Protein AF-A0A5R8QH14-F1 (afdb_monomer)

Solvent-accessible surface area (backbone atoms only — not comparable to full-atom values): 15726 Å² total; per-residue (Å²): 135,56,72,66,58,45,40,68,73,58,43,68,68,42,46,56,47,77,50,75,62,86,84,31,40,38,36,42,34,29,30,84,97,58,66,66,65,18,39,34,40,40,24,47,60,33,30,40,39,38,38,46,75,71,42,42,36,3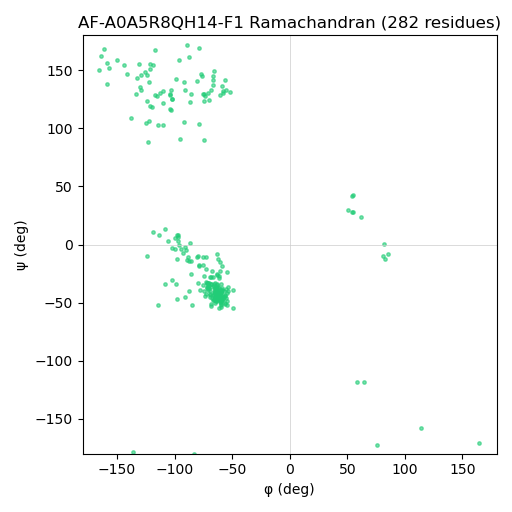6,31,52,54,97,54,63,55,39,56,78,57,54,57,67,57,53,68,70,62,54,59,72,24,58,76,50,43,77,77,52,67,55,41,54,38,54,69,54,20,58,45,50,52,51,53,54,53,48,51,34,62,74,69,55,53,73,70,91,52,70,36,60,62,51,33,52,52,46,50,68,70,69,44,79,84,48,76,46,56,69,57,47,34,50,49,51,55,52,32,34,63,76,46,58,29,74,86,75,47,56,72,64,59,52,50,54,61,48,48,47,20,60,40,75,23,66,55,61,53,46,52,52,53,49,47,41,51,29,24,50,51,47,54,34,51,53,30,63,67,46,44,63,60,46,50,54,49,44,26,61,74,64,73,46,85,74,56,81,86,36,35,54,55,42,35,46,45,43,31,70,71,65,56,50,86,56,100,61,50,86,52,95,74,46,82,69,44,72,68,56,42,60,74,40,52,89,76,46,78,57,36,57,50,50,53,49,49,51,52,34,52,50,51,46,53,53,51,56,55,52,60,58,57,73,75,107

Mean predicted aligned error: 6.89 Å

pLDDT: mean 91.39, std 10.59, range [29.11, 98.5]

Sequence (284 aa):
MNNEALINNWFENHTATMEYQGNIQVIEWREPGTRMYSVKYVLDGSNVFVTGDLGTATFRLTESATIHNLARYAKDYFIGKLVCAQHGTFSFDIETARKHLREWKQEIDEEELYYGSESIPAFYDYLMTHSKDITHEFDWKRLVELAADAVNVWYTLDSEDLSCICEYGQELDINLIAYYVGLQRACSELIVQEALDKIPELEASIFSRAGTEFNIQSDKQVGVVLFEKLKLVSDQESSTEYSITNDLLKKLQGQHPIVEELLQYRTYLIRIGNHKQFDERAVV

Secondary structure (DSSP, 8-state):
--HHHHHHHHSTT-EEEEEEETTEEEEEEE-TT--TT-EEEEEETTEEEEEETT--EEEE-SS---HHHHTT--HHHHHTTEEEETT-SEEE-HHHHHHHHHHHHHHHHHTTTTTT-SHHHHHHHHHHHH-TT--SHHHHHHHHHHHHHHHTGGGTS-HHHHHHHHHTTEEE-HHHHHHHHHHHHHHHHHHHHHHHHHHHHHHHHHHHHHTS---TT-HHHHHIIIIIIS---STTTT-SS----HHHHHHTTTT-THHHHHHHHHHHHHHHHHHHHHHHHTT-

Structure (mmCIF, N/CA/C/O backbone):
data_AF-A0A5R8QH14-F1
#
_entry.id   AF-A0A5R8QH14-F1
#
loop_
_atom_site.group_PDB
_atom_site.id
_atom_site.type_symbol
_atom_site.label_atom_id
_atom_site.label_alt_id
_atom_site.label_comp_id
_atom_site.label_asym_id
_atom_site.label_entity_id
_atom_site.label_seq_id
_atom_site.pdbx_PDB_ins_code
_atom_site.Cartn_x
_atom_site.Cartn_y
_atom_site.Cartn_z
_atom_site.occupancy
_atom_site.B_iso_or_equiv
_atom_site.auth_seq_id
_atom_site.auth_comp_id
_atom_site.auth_asym_id
_atom_site.auth_atom_id
_atom_site.pdbx_PDB_model_num
ATOM 1 N N . MET A 1 1 ? 7.923 10.673 -10.759 1.00 61.94 1 MET A N 1
ATOM 2 C CA . MET A 1 1 ? 7.128 11.527 -9.832 1.00 61.94 1 MET A CA 1
ATOM 3 C C . MET A 1 1 ? 7.031 10.823 -8.478 1.00 61.94 1 MET A C 1
ATOM 5 O O . MET A 1 1 ? 6.836 9.616 -8.477 1.00 61.94 1 MET A O 1
ATOM 9 N N . ASN A 1 2 ? 7.240 11.519 -7.350 1.00 75.62 2 ASN A N 1
ATOM 10 C CA . ASN A 1 2 ? 7.262 10.903 -6.010 1.00 75.62 2 ASN A CA 1
ATOM 11 C C . ASN A 1 2 ? 5.858 10.857 -5.355 1.00 75.62 2 ASN A C 1
ATOM 13 O O . ASN A 1 2 ? 4.900 11.426 -5.880 1.00 75.62 2 ASN A O 1
ATOM 17 N N . ASN A 1 3 ? 5.732 10.167 -4.213 1.00 80.56 3 ASN A N 1
ATOM 18 C CA . ASN A 1 3 ? 4.449 9.990 -3.515 1.00 80.56 3 ASN A CA 1
ATOM 19 C C . ASN A 1 3 ? 3.807 11.325 -3.095 1.00 80.56 3 ASN A C 1
ATOM 21 O O . ASN A 1 3 ? 2.597 11.479 -3.225 1.00 80.56 3 ASN A O 1
ATOM 25 N N . GLU A 1 4 ? 4.599 12.281 -2.608 1.00 78.44 4 GLU A N 1
ATOM 26 C CA . GLU A 1 4 ? 4.118 13.609 -2.198 1.00 78.44 4 GLU A CA 1
ATOM 27 C C . GLU A 1 4 ? 3.533 14.383 -3.377 1.00 78.44 4 GLU A C 1
ATOM 29 O O . GLU A 1 4 ? 2.444 14.937 -3.273 1.00 78.44 4 GLU A O 1
ATOM 34 N N . ALA A 1 5 ? 4.196 14.353 -4.533 1.00 83.75 5 ALA A N 1
ATOM 35 C CA . ALA A 1 5 ? 3.680 14.984 -5.737 1.00 83.75 5 ALA A CA 1
ATOM 36 C C . ALA A 1 5 ? 2.372 14.334 -6.216 1.00 83.75 5 ALA A C 1
ATOM 38 O O . ALA A 1 5 ? 1.490 15.048 -6.681 1.00 83.75 5 ALA A O 1
ATOM 39 N N . LEU A 1 6 ? 2.208 13.011 -6.088 1.00 86.75 6 LEU A N 1
ATOM 40 C CA . LEU A 1 6 ? 0.924 12.356 -6.372 1.00 86.75 6 LEU A CA 1
ATOM 41 C C . LEU A 1 6 ? -0.173 12.838 -5.422 1.00 86.75 6 LEU A C 1
ATOM 43 O O . LEU A 1 6 ? -1.262 13.186 -5.863 1.00 86.75 6 LEU A O 1
ATOM 47 N N . ILE A 1 7 ? 0.119 12.885 -4.124 1.00 86.25 7 ILE A N 1
ATOM 48 C CA . ILE A 1 7 ? -0.837 13.341 -3.112 1.00 86.25 7 ILE A CA 1
ATOM 49 C C . ILE A 1 7 ? -1.262 14.780 -3.410 1.00 86.25 7 ILE A C 1
ATOM 51 O O . ILE A 1 7 ? -2.449 15.037 -3.566 1.00 86.25 7 ILE A O 1
ATOM 55 N N . ASN A 1 8 ? -0.298 15.684 -3.559 1.00 86.94 8 ASN A N 1
ATOM 56 C CA . ASN A 1 8 ? -0.564 17.115 -3.656 1.00 86.94 8 ASN A CA 1
ATOM 57 C C . ASN A 1 8 ? -1.154 17.524 -5.010 1.00 86.94 8 ASN A C 1
ATOM 59 O O . ASN A 1 8 ? -1.869 18.512 -5.077 1.00 86.94 8 ASN A O 1
ATOM 63 N N . ASN A 1 9 ? -0.872 16.789 -6.091 1.00 89.56 9 ASN A N 1
ATOM 64 C CA . ASN A 1 9 ? -1.361 17.163 -7.422 1.00 89.56 9 ASN A CA 1
ATOM 65 C C . ASN A 1 9 ? -2.561 16.337 -7.894 1.00 89.56 9 ASN A C 1
ATOM 67 O O . ASN A 1 9 ? -3.335 16.825 -8.715 1.00 89.56 9 ASN A O 1
ATOM 71 N N . TRP A 1 10 ? -2.679 15.069 -7.483 1.00 93.50 10 TRP A N 1
ATOM 72 C CA . TRP A 1 10 ? -3.725 14.171 -7.990 1.00 93.50 10 TRP A CA 1
ATOM 73 C C . TRP A 1 10 ? -4.805 13.878 -6.960 1.00 93.50 10 TRP A C 1
ATOM 75 O O . TRP A 1 10 ? -5.953 13.711 -7.354 1.00 93.50 10 TRP A O 1
ATOM 85 N N . PHE A 1 11 ? -4.456 13.796 -5.673 1.00 94.56 11 PHE A N 1
ATOM 86 C CA . PHE A 1 11 ? -5.351 13.285 -4.631 1.00 94.56 11 PHE A CA 1
ATOM 87 C C . PHE A 1 11 ? -5.683 14.292 -3.523 1.00 94.56 11 PHE A C 1
ATOM 89 O O . PHE A 1 11 ? -6.266 13.895 -2.518 1.00 94.56 11 PHE A O 1
ATOM 96 N N . GLU A 1 12 ? -5.332 15.569 -3.687 1.00 90.62 12 GLU A N 1
ATOM 97 C CA . GLU A 1 12 ? -5.459 16.604 -2.648 1.00 90.62 12 GLU A CA 1
ATOM 98 C C . GLU A 1 12 ? -6.883 16.700 -2.079 1.00 90.62 12 GLU A C 1
ATOM 100 O O . GLU A 1 12 ? -7.064 16.786 -0.868 1.00 90.62 12 GLU A O 1
ATOM 105 N N . ASN A 1 13 ? -7.891 16.622 -2.953 1.00 93.19 13 ASN A N 1
ATOM 106 C CA . ASN A 1 13 ? -9.307 16.753 -2.596 1.00 93.19 13 ASN A CA 1
ATOM 107 C C . ASN A 1 13 ? -10.069 15.422 -2.667 1.00 93.19 13 ASN A C 1
ATOM 109 O O . ASN A 1 13 ? -11.305 15.405 -2.683 1.00 93.19 13 ASN A O 1
ATOM 113 N N . HIS A 1 14 ? -9.354 14.300 -2.767 1.00 96.06 14 HIS A N 1
ATOM 114 C CA . HIS A 1 14 ? -9.987 12.990 -2.826 1.00 96.06 14 HIS A CA 1
ATOM 115 C C . HIS A 1 14 ? -10.475 12.569 -1.447 1.00 96.06 14 HIS A C 1
ATOM 117 O O . HIS A 1 14 ? -9.853 12.854 -0.430 1.00 96.06 14 HIS A O 1
ATOM 123 N N . THR A 1 15 ? -11.607 11.875 -1.441 1.00 95.81 15 THR A N 1
ATOM 124 C CA . THR A 1 15 ? -12.224 11.309 -0.238 1.00 95.81 15 THR A CA 1
ATOM 125 C C . THR A 1 15 ? -12.568 9.852 -0.489 1.00 95.81 15 THR A C 1
ATOM 127 O O . THR A 1 15 ? -12.740 9.434 -1.645 1.00 95.81 15 THR A O 1
ATOM 130 N N . ALA A 1 16 ? -12.652 9.080 0.589 1.00 97.44 16 ALA A N 1
ATOM 131 C CA . ALA A 1 16 ? -12.917 7.655 0.532 1.00 97.44 16 ALA A CA 1
ATOM 132 C C . ALA A 1 16 ? -14.362 7.342 0.917 1.00 97.44 16 ALA A C 1
ATOM 134 O O . ALA A 1 16 ? -14.843 7.721 1.982 1.00 97.44 16 ALA A O 1
ATOM 135 N N . THR A 1 17 ? -15.045 6.559 0.088 1.00 96.88 17 THR A N 1
ATOM 136 C CA . THR A 1 17 ? -16.317 5.928 0.459 1.00 96.88 17 THR A CA 1
ATOM 137 C C . THR A 1 17 ? -16.204 4.41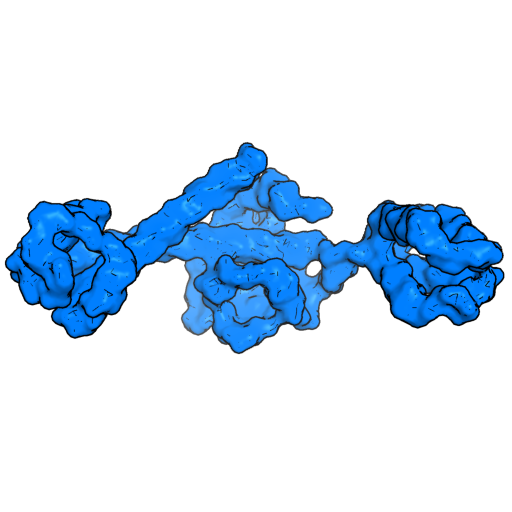9 0.331 1.00 96.88 17 THR A C 1
ATOM 139 O O . THR A 1 17 ? -15.417 3.911 -0.469 1.00 96.88 17 THR A O 1
ATOM 142 N N . MET A 1 18 ? -16.973 3.688 1.141 1.00 96.44 18 MET A N 1
ATOM 143 C CA . MET A 1 18 ? -16.997 2.229 1.104 1.00 96.44 18 MET A CA 1
ATOM 144 C C . MET A 1 18 ? -18.426 1.699 1.127 1.00 96.44 18 MET A C 1
ATOM 146 O O . MET A 1 18 ? -19.221 2.047 1.999 1.00 96.44 18 MET A O 1
ATOM 150 N N . GLU A 1 19 ? -18.723 0.814 0.182 1.00 96.12 19 GLU A N 1
ATOM 151 C CA . GLU A 1 19 ? -19.997 0.113 0.062 1.00 96.12 19 GLU A CA 1
ATOM 152 C C . GLU A 1 19 ? -19.797 -1.403 0.129 1.00 96.12 19 GLU A C 1
ATOM 154 O O . GLU A 1 19 ? -18.734 -1.931 -0.209 1.00 96.12 19 GLU A O 1
ATOM 159 N N . TYR A 1 20 ? -20.851 -2.113 0.530 1.00 94.31 20 TYR A N 1
ATOM 160 C CA . TYR A 1 20 ? -20.863 -3.570 0.626 1.00 94.31 20 TYR A CA 1
ATOM 161 C C . TYR A 1 20 ? -21.890 -4.159 -0.338 1.00 94.31 20 TYR A C 1
ATOM 163 O O . TYR A 1 20 ? -23.064 -3.786 -0.322 1.00 94.31 20 TYR A O 1
ATOM 171 N N . GLN A 1 21 ? -21.461 -5.126 -1.144 1.00 92.25 21 GLN A N 1
ATOM 172 C CA . GLN A 1 21 ? -22.324 -5.906 -2.030 1.00 92.25 21 GLN A CA 1
ATOM 173 C C . GLN A 1 21 ? -22.158 -7.392 -1.705 1.00 92.25 21 GLN A C 1
ATOM 175 O O . GLN A 1 21 ? -21.305 -8.092 -2.251 1.00 92.25 21 GLN A O 1
ATOM 180 N N . GLY A 1 22 ? -22.956 -7.876 -0.750 1.00 91.94 22 GLY A N 1
ATOM 181 C CA . GLY A 1 22 ? -22.752 -9.201 -0.165 1.00 91.94 22 GLY A CA 1
ATOM 182 C C . GLY A 1 22 ? -21.416 -9.258 0.579 1.00 91.94 22 GLY A C 1
ATOM 183 O O . GLY A 1 22 ? -21.211 -8.504 1.525 1.00 91.94 22 GLY A O 1
ATOM 184 N N . ASN A 1 23 ? -20.510 -10.131 0.135 1.00 90.19 23 ASN A N 1
ATOM 185 C CA . ASN A 1 23 ? -19.166 -10.266 0.714 1.00 90.19 23 ASN A CA 1
ATOM 186 C C . ASN A 1 23 ? -18.115 -9.367 0.038 1.00 90.19 23 ASN A C 1
ATOM 188 O O . ASN A 1 23 ? -16.956 -9.384 0.446 1.00 90.19 23 ASN A O 1
ATOM 192 N N . ILE A 1 24 ? -18.504 -8.614 -0.995 1.00 95.62 24 ILE A N 1
ATOM 193 C CA . ILE A 1 24 ? -17.605 -7.747 -1.757 1.00 95.62 24 ILE A CA 1
ATOM 194 C C . ILE A 1 24 ? -17.605 -6.356 -1.128 1.00 95.62 24 ILE A C 1
ATOM 196 O O . ILE A 1 24 ? -18.673 -5.797 -0.865 1.00 95.62 24 ILE A O 1
ATOM 200 N N . GLN A 1 25 ? -16.415 -5.793 -0.927 1.00 96.88 25 GLN A N 1
ATOM 201 C CA . GLN A 1 25 ? -16.239 -4.406 -0.493 1.00 96.88 25 GLN A CA 1
ATOM 202 C C . GLN A 1 25 ? -15.824 -3.568 -1.697 1.00 96.88 25 GLN A C 1
ATOM 204 O O . GLN A 1 25 ? -14.940 -3.964 -2.457 1.00 96.88 25 GLN A O 1
ATOM 209 N N . VAL A 1 26 ? -16.453 -2.415 -1.884 1.00 98.00 26 VAL A N 1
ATOM 210 C CA . VAL A 1 26 ? -16.114 -1.481 -2.959 1.00 98.00 26 VAL A CA 1
ATOM 211 C C . VAL A 1 26 ? -15.700 -0.167 -2.330 1.00 98.00 26 VAL A C 1
ATOM 213 O O . VAL A 1 26 ? -16.502 0.459 -1.647 1.00 98.00 26 VAL A O 1
ATOM 216 N N . ILE A 1 27 ? -14.456 0.237 -2.565 1.00 98.31 27 ILE A N 1
ATOM 217 C CA . ILE A 1 27 ? -13.911 1.520 -2.131 1.00 98.31 27 ILE A CA 1
ATOM 218 C C . ILE A 1 27 ? -13.880 2.453 -3.336 1.00 98.31 27 ILE A C 1
ATOM 220 O O . ILE A 1 27 ? -13.270 2.112 -4.352 1.00 98.31 27 ILE A O 1
ATOM 224 N N . GLU A 1 28 ? -14.490 3.629 -3.228 1.00 97.62 28 GLU A N 1
ATOM 225 C CA . GLU A 1 28 ? -14.270 4.720 -4.178 1.00 97.62 28 GLU A CA 1
ATOM 226 C C . GLU A 1 28 ? -13.333 5.756 -3.559 1.00 97.62 28 GLU A C 1
ATOM 228 O O . GLU A 1 28 ? -13.588 6.270 -2.476 1.00 97.62 28 GLU A O 1
ATOM 233 N N . TRP A 1 29 ? -12.246 6.056 -4.265 1.00 97.81 29 TRP A N 1
ATOM 234 C CA . TRP A 1 29 ? -11.278 7.098 -3.947 1.00 97.81 29 TRP A CA 1
ATOM 235 C C . TRP A 1 29 ? -11.335 8.163 -5.036 1.00 97.81 29 TRP A C 1
ATOM 237 O O . TRP A 1 29 ? -10.867 7.945 -6.157 1.00 97.81 29 TRP A O 1
ATOM 247 N N . ARG A 1 30 ? -11.980 9.293 -4.748 1.00 96.94 30 ARG A N 1
ATOM 248 C CA . ARG A 1 30 ? -12.226 10.339 -5.749 1.00 96.94 30 ARG A CA 1
ATOM 249 C C . ARG A 1 30 ? -12.491 11.693 -5.118 1.00 96.94 30 ARG A C 1
ATOM 251 O O . ARG A 1 30 ? -13.019 11.784 -4.012 1.00 96.94 30 ARG A O 1
ATOM 258 N N . GLU A 1 31 ? -12.231 12.739 -5.884 1.00 95.75 31 GLU A N 1
ATOM 259 C CA . GLU A 1 31 ? -12.750 14.068 -5.596 1.00 95.75 31 GLU A CA 1
ATOM 260 C C . GLU A 1 31 ? -14.275 14.113 -5.864 1.00 95.75 31 GLU A C 1
ATOM 262 O O . GLU A 1 31 ? -14.764 13.676 -6.926 1.00 95.75 31 GLU A O 1
ATOM 267 N N . PRO A 1 32 ? -15.081 14.614 -4.912 1.00 94.12 32 PRO A N 1
ATOM 268 C CA . PRO A 1 32 ? -16.508 14.807 -5.121 1.00 94.12 32 PRO A CA 1
ATOM 269 C C . PRO A 1 32 ? -16.790 15.737 -6.309 1.00 94.12 32 PRO A C 1
ATOM 271 O O . PRO A 1 32 ? -16.219 16.811 -6.445 1.00 94.12 32 PRO A O 1
ATOM 274 N N . GLY A 1 33 ? -17.705 15.333 -7.191 1.00 92.19 33 GLY A N 1
ATOM 275 C CA . GLY A 1 33 ? -18.092 16.141 -8.355 1.00 92.19 33 GLY A CA 1
ATOM 276 C C . GLY A 1 33 ? -17.171 16.030 -9.577 1.00 92.19 33 GLY A C 1
ATOM 277 O O . GLY A 1 33 ? -17.602 16.403 -10.667 1.00 92.19 33 GLY A O 1
ATOM 278 N N . THR A 1 34 ? -15.980 15.434 -9.458 1.00 92.56 34 THR A N 1
ATOM 279 C CA . THR A 1 34 ? -15.079 15.190 -10.601 1.00 92.56 34 THR A CA 1
ATOM 280 C C . THR A 1 34 ? -14.845 13.692 -10.824 1.00 92.56 34 THR A C 1
ATOM 282 O O . THR A 1 34 ? -15.260 12.849 -10.026 1.00 92.56 34 THR A O 1
ATOM 285 N N . ARG A 1 35 ? -14.262 13.339 -11.974 1.00 89.12 35 ARG A N 1
ATOM 286 C CA . ARG A 1 35 ? -13.759 11.984 -12.262 1.00 89.12 35 ARG A CA 1
ATOM 287 C C . ARG A 1 35 ? -12.240 11.966 -12.403 1.00 89.12 35 ARG A C 1
ATOM 289 O O . ARG A 1 35 ? -11.720 10.965 -12.861 1.00 89.12 35 ARG A O 1
ATOM 296 N N . MET A 1 36 ? -11.558 13.069 -12.097 1.00 93.31 36 MET A N 1
ATOM 297 C CA . MET A 1 36 ? -10.117 13.161 -12.311 1.00 93.31 36 MET A CA 1
ATOM 298 C C . MET A 1 36 ? -9.392 12.335 -11.257 1.00 93.31 36 MET A C 1
ATOM 300 O O . MET A 1 36 ? -9.651 12.479 -10.062 1.00 93.31 36 MET A O 1
ATOM 304 N N . TYR A 1 37 ? -8.510 11.456 -11.718 1.00 95.00 37 TYR A N 1
ATOM 305 C CA . TYR A 1 37 ? -7.707 10.558 -10.897 1.00 95.00 37 TYR A CA 1
ATOM 306 C C . TYR A 1 37 ? -8.549 9.704 -9.940 1.00 95.00 37 TYR A C 1
ATOM 308 O O . TYR A 1 37 ? -8.118 9.345 -8.847 1.00 95.00 37 TYR A O 1
ATOM 316 N N . SER A 1 38 ? -9.790 9.421 -10.319 1.00 96.62 38 SER A N 1
ATOM 317 C CA . SER A 1 38 ? -10.687 8.548 -9.586 1.00 96.62 38 SER A CA 1
ATOM 318 C C . SER A 1 38 ? -10.195 7.106 -9.649 1.00 96.62 38 SER A C 1
ATOM 320 O O . SER A 1 38 ? -9.878 6.568 -10.712 1.00 96.62 38 SER A O 1
ATOM 322 N N . VAL A 1 39 ? -10.167 6.452 -8.494 1.00 97.81 39 VAL A N 1
ATOM 323 C CA . VAL A 1 39 ? -9.806 5.043 -8.389 1.00 97.81 39 VAL A CA 1
ATOM 324 C C . VAL A 1 39 ? -10.871 4.314 -7.596 1.00 97.81 39 VAL A C 1
ATOM 326 O O . VAL A 1 39 ? -11.304 4.749 -6.536 1.00 97.81 39 VAL A O 1
ATOM 329 N N . LYS A 1 40 ? -11.300 3.177 -8.120 1.00 98.12 40 LYS A N 1
ATOM 330 C CA . LYS A 1 40 ? -12.224 2.258 -7.481 1.00 98.12 40 LYS A CA 1
ATOM 331 C C . LYS A 1 40 ? -11.505 0.950 -7.215 1.00 98.12 40 LYS A C 1
ATOM 333 O O . LYS A 1 40 ? -10.946 0.354 -8.136 1.00 98.12 40 LYS A O 1
ATOM 338 N N . TYR A 1 41 ? -11.574 0.501 -5.970 1.00 98.50 41 TYR A N 1
ATOM 339 C CA . TYR A 1 41 ? -11.030 -0.772 -5.523 1.00 98.50 41 TYR A CA 1
ATOM 340 C C . TYR A 1 41 ? -12.183 -1.711 -5.193 1.00 98.50 41 TYR A C 1
ATOM 342 O O . TYR A 1 41 ? -13.012 -1.407 -4.341 1.00 98.50 41 TYR A O 1
ATOM 350 N N . VAL A 1 42 ? -12.238 -2.856 -5.860 1.00 98.38 42 VAL A N 1
ATOM 351 C CA . VAL A 1 42 ? -13.177 -3.935 -5.546 1.00 98.38 42 VAL A CA 1
ATOM 352 C C . VAL A 1 42 ? -12.398 -5.027 -4.830 1.00 98.38 42 VAL A C 1
ATOM 354 O O . VAL A 1 42 ? -11.468 -5.604 -5.396 1.00 98.38 42 VAL A O 1
ATOM 357 N N . LEU A 1 43 ? -12.757 -5.278 -3.576 1.00 98.12 43 LEU A N 1
ATOM 358 C CA . LEU A 1 43 ? -12.117 -6.24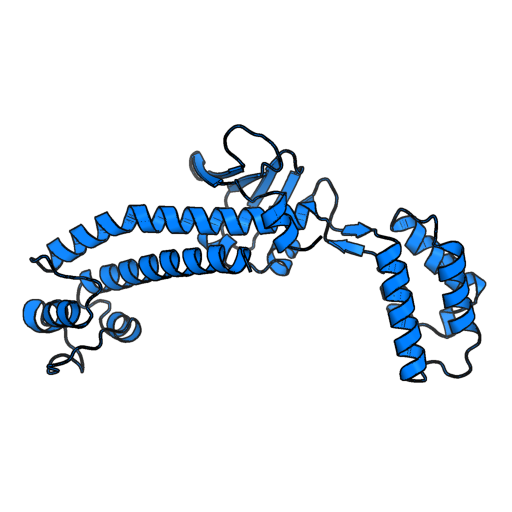9 -2.700 1.00 98.12 43 LEU A CA 1
ATOM 359 C C . LEU A 1 43 ? -13.006 -7.493 -2.611 1.00 98.12 43 LEU A C 1
ATOM 361 O O . LEU A 1 43 ? -14.132 -7.422 -2.113 1.00 98.12 43 LEU A O 1
ATOM 365 N N . ASP A 1 44 ? -12.497 -8.625 -3.096 1.00 97.38 44 ASP A N 1
ATOM 366 C CA . ASP A 1 44 ? -13.208 -9.907 -3.092 1.00 97.38 44 ASP A CA 1
ATOM 367 C C . ASP A 1 44 ? -12.272 -11.052 -2.689 1.00 97.38 44 ASP A C 1
ATOM 369 O O . ASP A 1 44 ? -11.363 -11.448 -3.431 1.00 97.38 44 ASP A O 1
ATOM 373 N N . GLY A 1 45 ? -12.480 -11.584 -1.483 1.00 96.31 45 GLY A N 1
ATOM 374 C CA . GLY A 1 45 ? -11.599 -12.591 -0.900 1.00 96.31 45 GLY A CA 1
ATOM 375 C C . GLY A 1 45 ? -10.172 -12.057 -0.804 1.00 96.31 45 GLY A C 1
ATOM 376 O O . GLY A 1 45 ? -9.933 -11.075 -0.112 1.00 96.31 45 GLY A O 1
ATOM 377 N N . SER A 1 46 ? -9.220 -12.687 -1.493 1.00 97.38 46 SER A N 1
ATOM 378 C CA . SER A 1 46 ? -7.826 -12.225 -1.583 1.00 97.38 46 SER A CA 1
ATOM 379 C C . SER A 1 46 ? -7.517 -11.408 -2.841 1.00 97.38 46 SER A C 1
ATOM 381 O O . SER A 1 46 ? -6.356 -11.085 -3.089 1.00 97.38 46 SER A O 1
ATOM 383 N N . ASN A 1 47 ? -8.516 -11.082 -3.661 1.00 98.19 47 ASN A N 1
ATOM 384 C CA . ASN A 1 47 ? -8.317 -10.325 -4.892 1.00 98.19 47 ASN A CA 1
ATOM 385 C C . ASN A 1 47 ? -8.648 -8.846 -4.682 1.00 98.19 47 ASN A C 1
ATOM 387 O O . ASN A 1 47 ? -9.612 -8.498 -3.997 1.00 98.19 47 ASN A O 1
ATOM 391 N N . VAL A 1 48 ? -7.854 -7.987 -5.318 1.00 98.50 48 VAL A N 1
ATOM 392 C CA . VAL A 1 48 ? -8.113 -6.549 -5.429 1.00 98.50 48 VAL A CA 1
ATOM 393 C C . VAL A 1 48 ? -8.190 -6.210 -6.905 1.00 98.50 48 VAL A C 1
ATOM 395 O O . VAL A 1 48 ? -7.213 -6.390 -7.635 1.00 98.50 48 VAL A O 1
ATOM 398 N N . PHE A 1 49 ? -9.336 -5.706 -7.342 1.00 98.50 49 PHE A N 1
ATOM 399 C CA . PHE A 1 49 ? -9.512 -5.181 -8.690 1.00 98.50 49 PHE A CA 1
ATOM 400 C C . PHE A 1 49 ? -9.519 -3.665 -8.629 1.00 98.50 49 PHE A C 1
ATOM 402 O O . PHE A 1 49 ? -10.263 -3.071 -7.852 1.00 98.50 49 PHE A O 1
ATOM 409 N N . VAL A 1 50 ? -8.690 -3.048 -9.455 1.00 98.44 50 VAL A N 1
ATOM 410 C CA . VAL A 1 50 ? -8.562 -1.602 -9.564 1.00 98.44 50 VAL A CA 1
ATOM 411 C C . VAL A 1 50 ? -9.136 -1.167 -10.899 1.00 98.44 50 VAL A C 1
ATOM 413 O O . VAL A 1 50 ? -8.814 -1.751 -11.934 1.00 98.44 50 VAL A O 1
ATOM 416 N N . THR A 1 51 ? -9.984 -0.147 -10.875 1.00 97.19 51 THR A N 1
ATOM 417 C CA . THR A 1 51 ? -10.536 0.495 -12.069 1.00 97.19 51 THR A CA 1
ATOM 418 C C . THR A 1 51 ? -10.679 1.991 -11.840 1.00 97.19 51 THR A C 1
ATOM 420 O O . THR A 1 51 ? -10.856 2.434 -10.712 1.00 97.19 51 THR A O 1
ATOM 423 N N . GLY A 1 52 ? -10.662 2.780 -12.904 1.00 95.31 52 GLY A N 1
ATOM 424 C CA . GLY A 1 52 ? -10.788 4.229 -12.817 1.00 95.31 52 GLY A CA 1
ATOM 425 C C . GLY A 1 52 ? -10.360 4.887 -14.117 1.00 95.31 52 GLY A C 1
ATOM 426 O O . GLY A 1 52 ? -10.113 4.204 -15.110 1.00 95.31 52 GLY A O 1
ATOM 427 N N . ASP A 1 53 ? -10.244 6.207 -14.114 1.00 95.25 53 ASP A N 1
ATOM 428 C CA . ASP A 1 53 ? -9.666 6.954 -15.235 1.00 95.25 53 ASP A CA 1
ATOM 429 C C . ASP A 1 53 ? -8.133 6.832 -15.299 1.00 95.25 53 ASP A C 1
ATOM 431 O O . ASP A 1 53 ? -7.562 7.010 -16.370 1.00 95.25 53 ASP A O 1
ATOM 435 N N . LEU A 1 54 ? -7.481 6.418 -14.204 1.00 93.38 54 LEU A N 1
ATOM 436 C CA . LEU A 1 54 ? -6.060 6.032 -14.184 1.00 93.38 54 LEU A CA 1
ATOM 437 C C . LEU A 1 54 ? -5.772 4.671 -14.854 1.00 93.38 54 LEU A C 1
ATOM 439 O O . LEU A 1 54 ? -4.616 4.329 -15.107 1.00 93.38 54 LEU A O 1
ATOM 443 N N . GLY A 1 55 ? -6.818 3.901 -15.171 1.00 95.38 55 GLY A N 1
ATOM 444 C CA . GLY A 1 55 ? -6.731 2.595 -15.823 1.00 95.38 55 GLY A CA 1
ATOM 445 C C . GLY A 1 55 ? -7.198 1.447 -14.931 1.00 95.38 55 GLY A C 1
ATOM 446 O O . GLY A 1 55 ? -7.980 1.628 -13.994 1.00 95.38 55 GLY A O 1
ATOM 447 N N . THR A 1 56 ? -6.738 0.237 -15.260 1.00 97.81 56 THR A N 1
ATOM 448 C CA . THR A 1 56 ? -7.123 -0.989 -14.550 1.00 97.81 56 THR A CA 1
ATOM 449 C C . THR A 1 56 ? -5.929 -1.831 -14.123 1.00 97.81 56 THR A C 1
ATOM 451 O O . THR A 1 56 ? -4.946 -1.938 -14.863 1.00 97.81 56 THR A O 1
ATOM 454 N N . ALA A 1 57 ? -6.050 -2.500 -12.978 1.00 98.31 57 ALA A N 1
ATOM 455 C CA . ALA A 1 57 ? -5.095 -3.500 -12.508 1.00 98.31 57 ALA A CA 1
ATOM 456 C C . ALA A 1 57 ? -5.779 -4.571 -11.650 1.00 98.31 57 ALA A C 1
ATOM 458 O O . ALA A 1 57 ? -6.856 -4.353 -11.102 1.00 98.31 57 ALA A O 1
ATOM 459 N N . THR A 1 58 ? -5.158 -5.741 -11.529 1.00 98.50 58 THR A N 1
ATOM 460 C CA . THR A 1 58 ? -5.614 -6.822 -10.645 1.00 98.50 58 THR A CA 1
ATOM 461 C C . THR A 1 58 ? -4.462 -7.313 -9.783 1.00 98.50 58 THR A C 1
ATOM 463 O O . THR A 1 58 ? -3.370 -7.566 -10.292 1.00 98.50 58 THR A O 1
ATOM 466 N N . PHE A 1 59 ? -4.726 -7.505 -8.493 1.00 98.50 59 PHE A N 1
ATOM 467 C CA . PHE A 1 59 ? -3.773 -8.024 -7.517 1.00 98.50 59 PHE A CA 1
ATOM 468 C C . PHE A 1 59 ? -4.337 -9.266 -6.827 1.00 98.50 59 PHE A C 1
ATOM 470 O O . PHE A 1 59 ? -5.541 -9.346 -6.569 1.00 98.50 59 PHE A O 1
ATOM 477 N N . ARG A 1 60 ? -3.461 -10.217 -6.485 1.00 98.50 60 ARG A N 1
ATOM 478 C CA . ARG A 1 60 ? -3.806 -11.409 -5.698 1.00 98.50 60 ARG A CA 1
ATOM 479 C C . ARG A 1 60 ? -2.953 -11.488 -4.438 1.00 98.50 60 ARG A C 1
ATOM 481 O O . ARG A 1 60 ? -1.769 -11.818 -4.480 1.00 98.50 60 ARG A O 1
ATOM 488 N N . LEU A 1 61 ? -3.581 -11.204 -3.309 1.00 97.50 61 LEU A N 1
ATOM 489 C CA . LEU A 1 61 ? -2.965 -11.188 -1.991 1.00 97.50 61 LEU A CA 1
ATOM 490 C C . LEU A 1 61 ? -2.806 -12.602 -1.418 1.00 97.50 61 LEU A C 1
ATOM 492 O O . LEU A 1 61 ? -3.359 -13.580 -1.923 1.00 97.50 61 LEU A O 1
ATOM 496 N N . THR A 1 62 ? -2.045 -12.697 -0.329 1.00 95.62 62 THR A N 1
ATOM 497 C CA . THR A 1 62 ? -1.854 -13.949 0.428 1.00 95.62 62 THR A CA 1
ATOM 498 C C . THR A 1 62 ? -2.893 -14.148 1.535 1.00 95.62 62 THR A C 1
ATOM 500 O O . THR A 1 62 ? -3.036 -15.249 2.057 1.00 95.62 62 THR A O 1
ATOM 503 N N . GLU A 1 63 ? -3.641 -13.097 1.867 1.00 96.25 63 GLU A N 1
ATOM 504 C CA . GLU A 1 63 ? -4.717 -13.070 2.857 1.00 96.25 63 GLU A CA 1
ATOM 505 C C . GLU A 1 63 ? -5.917 -12.287 2.300 1.00 96.25 63 GLU A C 1
ATOM 507 O O . GLU A 1 63 ? -5.899 -11.837 1.153 1.00 96.25 63 GLU A O 1
ATOM 512 N N . SER A 1 64 ? -6.981 -12.138 3.092 1.00 96.12 64 SER A N 1
ATOM 513 C CA . SER A 1 64 ? -8.174 -11.403 2.655 1.00 96.12 64 SER A CA 1
ATOM 514 C C . SER A 1 64 ? -7.883 -9.910 2.453 1.00 96.12 64 SER A C 1
ATOM 516 O O . SER A 1 64 ? -7.232 -9.278 3.288 1.00 96.12 64 SER A O 1
ATOM 518 N N . ALA A 1 65 ? -8.405 -9.339 1.371 1.00 96.50 65 ALA A N 1
ATOM 519 C CA . ALA A 1 65 ? -8.359 -7.925 1.040 1.00 96.50 65 ALA A CA 1
ATOM 520 C C . ALA A 1 65 ? -9.349 -7.154 1.926 1.00 96.50 65 ALA A C 1
ATOM 522 O O . ALA A 1 65 ? -10.519 -6.999 1.597 1.00 96.50 65 ALA A O 1
ATOM 523 N N . THR A 1 66 ? -8.877 -6.695 3.081 1.00 95.81 66 THR A N 1
ATOM 524 C CA . THR A 1 66 ? -9.631 -5.816 3.987 1.00 95.81 66 THR A CA 1
ATOM 525 C C . THR A 1 66 ? -8.892 -4.495 4.134 1.00 95.81 66 THR A C 1
ATOM 527 O O . THR A 1 66 ? -7.665 -4.473 4.016 1.00 95.81 66 THR A O 1
ATOM 530 N N . ILE A 1 67 ? -9.594 -3.408 4.463 1.00 95.50 67 ILE A N 1
ATOM 531 C CA . ILE A 1 67 ? -8.955 -2.100 4.696 1.00 95.50 67 ILE A CA 1
ATOM 532 C C . ILE A 1 67 ? -7.818 -2.181 5.731 1.00 95.50 67 ILE A C 1
ATOM 534 O O . ILE A 1 67 ? -6.765 -1.578 5.545 1.00 95.50 67 ILE A O 1
ATOM 538 N N . HIS A 1 68 ? -7.956 -3.014 6.770 1.00 93.75 68 HIS A N 1
ATOM 539 C CA . HIS A 1 68 ? -6.922 -3.214 7.794 1.00 93.75 68 HIS A CA 1
ATOM 540 C C . HIS A 1 68 ? -5.698 -4.003 7.309 1.00 93.75 68 HIS A C 1
ATOM 542 O O . HIS A 1 68 ? -4.588 -3.788 7.801 1.00 93.75 68 HIS A O 1
ATOM 548 N N . ASN A 1 69 ? -5.891 -4.954 6.393 1.00 95.25 69 ASN A N 1
ATOM 549 C CA . ASN A 1 69 ? -4.794 -5.715 5.794 1.00 95.25 69 ASN A CA 1
ATOM 550 C C . ASN A 1 69 ? -4.094 -4.911 4.694 1.00 95.25 69 ASN A C 1
ATOM 552 O O . ASN A 1 69 ? -2.888 -5.021 4.522 1.00 95.25 69 ASN A O 1
ATOM 556 N N . LEU A 1 70 ? -4.827 -4.070 3.971 1.00 96.25 70 LEU A N 1
ATOM 557 C CA . LEU A 1 70 ? -4.264 -3.237 2.915 1.00 96.25 70 LEU A CA 1
ATOM 558 C C . LEU A 1 70 ? -3.464 -2.066 3.495 1.00 96.25 70 LEU A C 1
ATOM 560 O O . LEU A 1 70 ? -2.352 -1.817 3.037 1.00 96.25 70 LEU A O 1
ATOM 564 N N . ALA A 1 71 ? -3.948 -1.432 4.568 1.00 93.44 71 ALA A N 1
ATOM 565 C CA . ALA A 1 71 ? -3.275 -0.310 5.236 1.00 93.44 71 ALA A CA 1
ATOM 566 C C . ALA A 1 71 ? -1.897 -0.640 5.852 1.00 93.44 71 ALA A C 1
ATOM 568 O O . ALA A 1 71 ? -1.173 0.260 6.266 1.00 93.44 71 ALA A O 1
ATOM 569 N N . ARG A 1 72 ? -1.530 -1.925 5.974 1.00 92.00 72 ARG A N 1
ATOM 570 C CA . ARG A 1 72 ? -0.226 -2.358 6.521 1.00 92.00 72 ARG A CA 1
ATOM 571 C C . ARG A 1 72 ? 0.807 -2.697 5.450 1.00 92.00 72 ARG A C 1
ATOM 573 O O . ARG A 1 72 ? 1.964 -2.940 5.789 1.00 92.00 72 ARG A O 1
ATOM 580 N N . TYR A 1 73 ? 0.403 -2.830 4.190 1.00 93.75 73 TYR A N 1
ATOM 581 C CA . TYR A 1 73 ? 1.314 -3.310 3.160 1.00 93.75 73 TYR A CA 1
ATOM 582 C C . TYR A 1 73 ? 2.298 -2.232 2.746 1.00 93.75 73 TYR A C 1
ATOM 584 O O . TYR A 1 73 ? 1.911 -1.131 2.379 1.00 93.75 73 TYR A O 1
ATOM 592 N N . ALA A 1 74 ? 3.580 -2.596 2.741 1.00 93.75 74 ALA A N 1
ATOM 593 C CA . ALA A 1 74 ? 4.591 -1.822 2.047 1.00 93.75 74 ALA A CA 1
ATOM 594 C C . ALA A 1 74 ? 4.341 -1.870 0.532 1.00 93.75 74 ALA A C 1
ATOM 596 O O . ALA A 1 74 ? 3.863 -2.882 0.004 1.00 93.75 74 ALA A O 1
ATOM 597 N N . LYS A 1 75 ? 4.723 -0.794 -0.164 1.00 93.06 75 LYS A N 1
ATOM 598 C CA . LYS A 1 75 ? 4.564 -0.641 -1.616 1.00 93.06 75 LYS A CA 1
ATOM 599 C C . LYS A 1 75 ? 5.071 -1.863 -2.377 1.00 93.06 75 LYS A C 1
ATOM 601 O O . LYS A 1 75 ? 4.303 -2.480 -3.104 1.00 93.06 75 LYS A O 1
ATOM 606 N N . ASP A 1 76 ? 6.319 -2.258 -2.149 1.00 91.69 76 ASP A N 1
ATOM 607 C CA . ASP A 1 76 ? 6.962 -3.324 -2.926 1.00 91.69 76 ASP A CA 1
ATOM 608 C C . ASP A 1 76 ? 6.289 -4.680 -2.697 1.00 91.69 76 ASP A C 1
ATOM 610 O O . ASP A 1 76 ? 6.124 -5.465 -3.630 1.00 91.69 76 ASP A O 1
ATOM 614 N N . TYR A 1 77 ? 5.798 -4.929 -1.477 1.00 94.44 77 TYR A N 1
ATOM 615 C CA . TYR A 1 77 ? 5.013 -6.127 -1.192 1.00 94.44 77 TYR A CA 1
ATOM 616 C C . TYR A 1 77 ? 3.698 -6.134 -1.975 1.00 94.44 77 TYR A C 1
ATOM 618 O O . TYR A 1 77 ? 3.364 -7.149 -2.583 1.00 94.44 77 TYR A O 1
ATOM 626 N N . PHE A 1 78 ? 2.956 -5.022 -1.963 1.00 96.25 78 PHE A N 1
ATOM 627 C CA . PHE A 1 78 ? 1.677 -4.908 -2.666 1.00 96.25 78 PHE A CA 1
ATOM 628 C C . PHE A 1 78 ? 1.851 -5.014 -4.185 1.00 96.25 78 PHE A C 1
ATOM 630 O O . PHE A 1 78 ? 1.157 -5.799 -4.829 1.00 96.25 78 PHE A O 1
ATOM 637 N N . ILE A 1 79 ? 2.824 -4.296 -4.750 1.00 95.31 79 ILE A N 1
ATOM 638 C CA . ILE A 1 79 ? 3.157 -4.358 -6.177 1.00 95.31 79 ILE A CA 1
ATOM 639 C C . ILE A 1 79 ? 3.628 -5.760 -6.574 1.00 95.31 79 ILE A C 1
ATOM 641 O O . ILE A 1 79 ? 3.227 -6.260 -7.619 1.00 95.31 79 ILE A O 1
ATOM 645 N N . GLY A 1 80 ? 4.365 -6.461 -5.710 1.00 95.50 80 GLY A N 1
ATOM 646 C CA . GLY A 1 80 ? 4.728 -7.866 -5.919 1.00 95.50 80 GLY A CA 1
ATOM 647 C C . GLY A 1 80 ? 3.538 -8.838 -5.967 1.00 95.50 80 GLY A C 1
ATOM 648 O O . GLY A 1 80 ? 3.723 -10.015 -6.272 1.00 95.50 80 GLY A O 1
ATOM 649 N N . LYS A 1 81 ? 2.312 -8.385 -5.659 1.00 97.31 81 LYS A N 1
ATOM 650 C CA . LYS A 1 81 ? 1.059 -9.145 -5.832 1.00 97.31 81 LYS A CA 1
ATOM 651 C C . LYS A 1 81 ? 0.315 -8.814 -7.120 1.00 97.31 81 LYS A C 1
ATOM 653 O O . LYS A 1 81 ? -0.782 -9.341 -7.325 1.00 97.31 81 LYS A O 1
ATOM 658 N N . LEU A 1 82 ? 0.878 -7.955 -7.967 1.00 97.69 82 LEU A N 1
ATOM 659 C CA . LEU A 1 82 ? 0.303 -7.609 -9.256 1.00 97.69 82 LEU A CA 1
ATOM 660 C C . LEU A 1 82 ? 0.188 -8.857 -10.136 1.00 97.69 82 LEU A C 1
ATOM 662 O O . LEU A 1 82 ? 1.144 -9.605 -10.320 1.00 97.69 82 LEU A O 1
ATOM 666 N N . VAL A 1 83 ? -1.005 -9.070 -10.684 1.00 97.50 83 VAL A N 1
ATOM 667 C CA . VAL A 1 83 ? -1.279 -10.119 -11.672 1.00 97.50 83 VAL A CA 1
ATOM 668 C C . VAL A 1 83 ? -1.236 -9.524 -13.075 1.00 97.50 83 VAL A C 1
ATOM 670 O O . VAL A 1 83 ? -0.612 -10.087 -13.970 1.00 97.50 83 VAL A O 1
ATOM 673 N N . CYS A 1 84 ? -1.900 -8.384 -13.269 1.00 95.88 84 CYS A N 1
ATOM 674 C CA . CYS A 1 84 ? -1.881 -7.639 -14.522 1.00 95.88 84 CYS A CA 1
ATOM 675 C C . CYS A 1 84 ? -2.231 -6.163 -14.296 1.00 95.88 84 CYS A C 1
ATOM 677 O O . CYS A 1 84 ? -2.983 -5.826 -13.379 1.00 95.88 84 CYS A O 1
ATOM 679 N N . ALA A 1 85 ? -1.714 -5.294 -15.163 1.00 96.56 85 ALA A N 1
ATOM 680 C CA . ALA A 1 85 ? -2.035 -3.872 -15.224 1.00 96.56 85 ALA A CA 1
ATOM 681 C C . ALA A 1 85 ? -2.110 -3.417 -16.681 1.00 96.56 85 ALA A C 1
ATOM 683 O O . ALA A 1 85 ? -1.358 -3.909 -17.521 1.00 96.56 85 ALA A O 1
ATOM 684 N N . GLN A 1 86 ? -2.992 -2.458 -16.968 1.00 94.56 86 GLN A N 1
ATOM 685 C CA . GLN A 1 86 ? -3.175 -1.899 -18.312 1.00 94.56 86 GLN A CA 1
ATOM 686 C C . GLN A 1 86 ? -1.877 -1.315 -18.891 1.00 94.56 86 GLN A C 1
ATOM 688 O O . GLN A 1 86 ? -1.603 -1.498 -20.072 1.00 94.56 86 GLN A O 1
ATOM 693 N N . HIS A 1 87 ? -1.085 -0.635 -18.060 1.00 88.56 87 HIS A N 1
ATOM 694 C CA . HIS A 1 87 ? 0.145 0.050 -18.471 1.00 88.56 87 HIS A CA 1
ATOM 695 C C . HIS A 1 87 ? 1.415 -0.783 -18.220 1.00 88.56 87 HIS A C 1
ATOM 697 O O . HIS A 1 87 ? 2.520 -0.296 -18.413 1.00 88.56 87 HIS A O 1
ATOM 703 N N . GLY A 1 88 ? 1.271 -2.055 -17.825 1.00 89.88 88 GLY A N 1
ATOM 704 C CA . GLY A 1 88 ? 2.400 -2.892 -17.419 1.00 89.88 88 GLY A CA 1
ATOM 705 C C . GLY A 1 88 ? 2.932 -2.548 -16.024 1.00 89.88 88 GLY A C 1
ATOM 706 O O . GLY A 1 88 ? 2.306 -1.805 -15.268 1.00 89.88 88 GLY A O 1
ATOM 707 N N . THR A 1 89 ? 4.060 -3.162 -15.659 1.00 89.94 89 THR A N 1
ATOM 708 C CA . THR A 1 89 ? 4.706 -2.950 -14.352 1.00 89.94 89 THR A CA 1
ATOM 709 C C . THR A 1 89 ? 5.661 -1.769 -14.376 1.00 89.94 89 THR A C 1
ATOM 711 O O . THR A 1 89 ? 5.711 -0.999 -13.422 1.00 89.94 89 THR A O 1
ATOM 714 N N . PHE A 1 90 ? 6.415 -1.624 -15.461 1.00 90.44 90 PHE A N 1
ATOM 715 C CA . PHE A 1 90 ? 7.471 -0.633 -15.569 1.00 90.44 90 PHE A CA 1
ATOM 716 C C . PHE A 1 90 ? 7.219 0.293 -16.752 1.00 90.44 90 PHE A C 1
ATOM 718 O O . PHE A 1 90 ? 6.801 -0.150 -17.823 1.00 90.44 90 PHE A O 1
ATOM 725 N N . SER A 1 91 ? 7.500 1.571 -16.541 1.00 91.00 91 SER A N 1
ATOM 726 C CA . SER A 1 91 ? 7.709 2.560 -17.590 1.00 91.00 91 SER A CA 1
ATOM 727 C C . SER A 1 91 ? 9.204 2.707 -17.860 1.00 91.00 91 SER A C 1
ATOM 729 O O . SER A 1 91 ? 10.025 2.401 -16.998 1.00 91.00 91 SER A O 1
ATOM 731 N N . PHE A 1 92 ? 9.556 3.210 -19.039 1.00 93.38 92 PHE A N 1
ATOM 732 C CA . PHE A 1 92 ? 10.941 3.476 -19.409 1.00 93.38 92 PHE A CA 1
ATOM 733 C C . PHE A 1 92 ? 11.180 4.980 -19.544 1.00 93.38 92 PHE A C 1
ATOM 735 O O . PHE A 1 92 ? 10.433 5.651 -20.258 1.00 93.38 92 PHE A O 1
ATOM 742 N N . ASP A 1 93 ? 12.232 5.482 -18.898 1.00 93.75 93 ASP A N 1
ATOM 743 C CA . ASP A 1 93 ? 12.732 6.844 -19.065 1.00 93.75 93 ASP A CA 1
ATOM 744 C C . ASP A 1 93 ? 14.213 6.851 -19.459 1.00 93.75 93 ASP A C 1
ATOM 746 O O . ASP A 1 93 ? 15.089 6.304 -18.780 1.00 93.75 93 ASP A O 1
ATOM 750 N N . ILE A 1 94 ? 14.492 7.500 -20.586 1.00 95.19 94 ILE A N 1
ATOM 751 C CA . ILE A 1 94 ? 15.826 7.524 -21.174 1.00 95.19 94 ILE A CA 1
ATOM 752 C C . ILE A 1 94 ? 16.811 8.383 -20.380 1.00 95.19 94 ILE A C 1
ATOM 754 O O . ILE A 1 94 ? 18.001 8.069 -20.314 1.00 95.19 94 ILE A O 1
ATOM 758 N N . GLU A 1 95 ? 16.347 9.459 -19.750 1.00 95.06 95 GLU A N 1
ATOM 759 C CA . GLU A 1 95 ? 17.220 10.311 -18.948 1.00 95.06 95 GLU A CA 1
ATOM 760 C C . GLU A 1 95 ? 17.627 9.600 -17.654 1.00 95.06 95 GLU A C 1
ATOM 762 O O . GLU A 1 95 ? 18.799 9.669 -17.269 1.00 95.06 95 GLU A O 1
ATOM 767 N N . THR A 1 96 ? 16.720 8.826 -17.050 1.00 94.44 96 THR A N 1
ATOM 768 C CA . THR A 1 96 ? 17.030 7.901 -15.955 1.00 94.44 96 THR A CA 1
ATOM 769 C C . THR A 1 96 ? 18.025 6.829 -16.406 1.00 94.44 96 THR A C 1
ATOM 771 O O . THR A 1 96 ? 19.026 6.619 -15.721 1.00 94.44 96 THR A O 1
ATOM 774 N N . ALA A 1 97 ? 17.852 6.212 -17.584 1.00 96.56 97 ALA A N 1
ATOM 775 C CA . ALA A 1 97 ? 18.820 5.229 -18.087 1.00 96.56 97 ALA A CA 1
ATOM 776 C C . ALA A 1 97 ? 20.231 5.822 -18.251 1.00 96.56 97 ALA A C 1
ATOM 778 O O . ALA A 1 97 ? 21.222 5.266 -17.775 1.00 96.56 97 ALA A O 1
ATOM 779 N N . ARG A 1 98 ? 20.326 7.003 -18.875 1.00 96.88 98 ARG A N 1
ATOM 780 C CA . ARG A 1 98 ? 21.587 7.742 -19.070 1.00 96.88 98 ARG A CA 1
ATOM 781 C C . ARG A 1 98 ? 22.184 8.238 -17.755 1.00 96.88 98 ARG A C 1
ATOM 783 O O . ARG A 1 98 ? 23.392 8.461 -17.665 1.00 96.88 98 ARG A O 1
ATOM 790 N N . LYS A 1 99 ? 21.360 8.486 -16.737 1.00 96.44 99 LYS A N 1
ATOM 791 C CA . LYS A 1 99 ? 21.820 8.796 -15.382 1.00 96.44 99 LYS A CA 1
ATOM 792 C C . LYS A 1 99 ? 22.467 7.566 -14.739 1.00 96.44 99 LYS A C 1
ATOM 794 O O . LYS A 1 99 ? 23.628 7.675 -14.364 1.00 96.44 99 LYS A O 1
ATOM 799 N N . HIS A 1 100 ? 21.785 6.420 -14.707 1.00 96.38 100 HIS A N 1
ATOM 800 C CA . HIS A 1 100 ? 22.344 5.183 -14.145 1.00 96.38 100 HIS A CA 1
ATOM 801 C C . HIS A 1 100 ? 23.628 4.758 -14.864 1.00 96.38 100 HIS A C 1
ATOM 803 O O . HIS A 1 100 ? 24.594 4.367 -14.223 1.00 96.38 100 HIS A O 1
ATOM 809 N N . LEU A 1 101 ? 23.699 4.936 -16.188 1.00 96.56 101 LEU A N 1
ATOM 810 C CA . LEU A 1 101 ? 24.916 4.643 -16.944 1.00 96.56 101 LEU A CA 1
ATOM 811 C C . LEU A 1 101 ? 26.108 5.537 -16.541 1.00 96.56 101 LEU A C 1
ATOM 813 O O . LEU A 1 101 ? 27.250 5.083 -16.545 1.00 96.56 101 LEU A O 1
ATOM 817 N N . ARG A 1 102 ? 25.862 6.808 -16.191 1.00 97.25 102 ARG A N 1
ATOM 818 C CA . ARG A 1 102 ? 26.904 7.712 -15.671 1.00 97.25 102 ARG A CA 1
ATOM 819 C C . ARG A 1 102 ? 27.368 7.301 -14.278 1.00 97.25 102 ARG A C 1
ATOM 821 O O . ARG A 1 102 ? 28.567 7.328 -14.033 1.00 97.25 102 ARG A O 1
ATOM 828 N N . GLU A 1 103 ? 26.433 6.932 -13.405 1.00 96.12 103 GLU A N 1
ATOM 829 C CA . GLU A 1 103 ? 26.727 6.446 -12.050 1.00 96.12 103 GLU A CA 1
ATOM 830 C C . GLU A 1 103 ? 27.558 5.157 -12.116 1.00 96.12 103 GLU A C 1
ATOM 832 O O . GLU A 1 103 ? 28.641 5.103 -11.546 1.00 96.12 103 GLU A O 1
ATOM 837 N N . TRP A 1 104 ? 27.151 4.196 -12.947 1.00 95.25 104 TRP A N 1
ATOM 838 C CA . TRP A 1 104 ? 27.909 2.972 -13.220 1.00 95.25 104 TRP A CA 1
ATOM 839 C C . TRP A 1 104 ? 29.336 3.244 -13.707 1.00 95.25 104 TRP A C 1
ATOM 841 O O . TRP A 1 104 ? 30.299 2.651 -13.224 1.00 95.25 104 TRP A O 1
ATOM 851 N N . LYS A 1 105 ? 29.503 4.177 -14.656 1.00 94.19 105 LYS A N 1
ATOM 852 C CA . LYS A 1 105 ? 30.834 4.532 -15.163 1.00 94.19 105 LYS A CA 1
ATOM 853 C C . LYS A 1 105 ? 31.709 5.165 -14.078 1.00 94.19 105 LYS A C 1
ATOM 855 O O . LYS A 1 105 ? 32.910 4.907 -14.054 1.00 94.19 105 LYS A O 1
ATOM 860 N N . GLN A 1 106 ? 31.114 5.987 -13.216 1.00 94.62 106 GLN A N 1
ATOM 861 C CA . GLN A 1 106 ? 31.803 6.602 -12.087 1.00 94.62 106 GLN A CA 1
ATOM 862 C C . GLN A 1 106 ? 32.260 5.544 -11.074 1.00 94.62 106 GLN A C 1
ATOM 864 O O . GLN A 1 106 ? 33.415 5.584 -10.667 1.00 94.62 106 GLN A O 1
ATOM 869 N N . GLU A 1 107 ? 31.401 4.585 -10.721 1.00 93.06 107 GLU A N 1
ATOM 870 C CA . GLU A 1 107 ? 31.742 3.483 -9.808 1.00 93.06 107 GLU A CA 1
ATOM 871 C C . GLU A 1 107 ? 32.913 2.649 -10.343 1.00 93.06 107 GLU A C 1
ATOM 873 O O . GLU A 1 107 ? 33.878 2.403 -9.621 1.00 93.06 107 GLU A O 1
ATOM 878 N N . ILE A 1 108 ? 32.894 2.302 -11.636 1.00 90.31 108 ILE A N 1
ATOM 879 C CA . ILE A 1 108 ? 34.010 1.594 -12.282 1.00 90.31 108 ILE A CA 1
ATOM 880 C C . ILE A 1 108 ? 35.325 2.374 -12.163 1.00 90.31 108 ILE A C 1
ATOM 882 O O . ILE A 1 108 ? 36.366 1.782 -11.872 1.00 90.31 108 ILE A O 1
ATOM 886 N N . ASP A 1 109 ? 35.290 3.687 -12.406 1.00 89.62 109 ASP A N 1
ATOM 887 C CA . ASP A 1 109 ? 36.486 4.530 -12.359 1.00 89.62 109 ASP A CA 1
ATOM 888 C C . ASP A 1 109 ? 37.023 4.696 -10.929 1.00 89.62 109 ASP A C 1
ATOM 890 O O . ASP A 1 109 ? 38.237 4.682 -10.728 1.00 89.62 109 ASP A O 1
ATOM 894 N N . GLU A 1 110 ? 36.138 4.851 -9.941 1.00 92.62 110 GLU A N 1
ATOM 895 C CA . GLU A 1 110 ? 36.504 5.018 -8.529 1.00 92.62 110 GLU A CA 1
ATOM 896 C C . GLU A 1 110 ? 37.077 3.738 -7.913 1.00 92.62 110 GLU A C 1
ATOM 898 O O . GLU A 1 110 ? 38.015 3.804 -7.117 1.00 92.62 110 GLU A O 1
ATOM 903 N N . GLU A 1 111 ? 36.545 2.578 -8.296 1.00 92.50 111 GLU A N 1
ATOM 904 C CA . GLU A 1 111 ? 37.002 1.277 -7.802 1.00 92.50 111 GLU A CA 1
ATOM 905 C C . GLU A 1 111 ? 38.175 0.692 -8.614 1.00 92.50 111 GLU A C 1
ATOM 907 O O . GLU A 1 111 ? 38.644 -0.409 -8.319 1.00 92.50 111 GLU A O 1
ATOM 912 N N . GLU A 1 112 ? 38.665 1.416 -9.629 1.00 86.88 112 GLU A N 1
ATOM 913 C CA . GLU A 1 112 ? 39.661 0.940 -10.604 1.00 86.88 112 GLU A CA 1
ATOM 914 C C . GLU A 1 112 ? 39.276 -0.419 -11.233 1.00 86.88 112 GLU A C 1
ATOM 916 O O . GLU A 1 112 ? 40.131 -1.223 -11.631 1.00 86.88 112 GLU A O 1
ATOM 921 N N . LEU A 1 113 ? 37.971 -0.688 -11.347 1.00 82.62 113 LEU A N 1
ATOM 922 C CA . LEU A 1 113 ? 37.459 -1.901 -11.970 1.00 82.62 113 LEU A CA 1
ATOM 923 C C . LEU A 1 113 ? 37.789 -1.886 -13.459 1.00 82.62 113 LEU A C 1
ATOM 925 O O . LEU A 1 113 ? 37.750 -0.855 -14.129 1.00 82.62 113 LEU A O 1
ATOM 929 N N . TYR A 1 114 ? 38.131 -3.058 -13.994 1.00 83.38 114 TYR A N 1
ATOM 930 C CA . TYR A 1 114 ? 38.463 -3.217 -15.412 1.00 83.38 114 TYR A CA 1
ATOM 931 C C . TYR A 1 114 ? 39.582 -2.268 -15.905 1.00 83.38 114 TYR A C 1
ATOM 933 O O . TYR A 1 114 ? 39.632 -1.927 -17.090 1.00 83.38 114 TYR A O 1
ATOM 941 N N . TYR A 1 115 ? 40.497 -1.852 -15.014 1.00 78.00 115 TYR A N 1
ATOM 942 C CA . TYR A 1 115 ? 41.591 -0.931 -15.335 1.00 78.00 115 TYR A CA 1
ATOM 943 C C . TYR A 1 115 ? 42.407 -1.388 -16.554 1.00 78.00 115 TYR A C 1
ATOM 945 O O . TYR A 1 115 ? 42.844 -2.536 -16.652 1.00 78.00 115 TYR A O 1
ATOM 953 N N . GLY A 1 116 ? 42.636 -0.461 -17.488 1.00 77.56 116 GLY A N 1
ATOM 954 C CA . GLY A 1 116 ? 43.345 -0.723 -18.743 1.00 77.56 116 GLY A CA 1
ATOM 955 C C . GLY A 1 116 ? 42.484 -1.350 -19.846 1.00 77.56 116 GLY A C 1
ATOM 956 O O . GLY A 1 116 ? 42.996 -1.580 -20.940 1.00 77.56 116 GLY A O 1
ATOM 957 N N . SER A 1 117 ? 41.194 -1.602 -19.598 1.00 83.69 117 SER A N 1
ATOM 958 C CA . SER A 1 117 ? 40.262 -2.022 -20.642 1.00 83.69 117 SER A CA 1
ATOM 959 C C . SER A 1 117 ? 39.881 -0.858 -21.559 1.00 83.69 117 SER A C 1
ATOM 961 O O . SER A 1 117 ? 39.327 0.147 -21.117 1.00 83.69 117 SER A O 1
ATOM 963 N N . GLU A 1 118 ? 40.113 -1.017 -22.862 1.00 88.75 118 GLU A N 1
ATOM 964 C CA . GLU A 1 118 ? 39.615 -0.089 -23.886 1.00 88.75 118 GLU A CA 1
ATOM 965 C C . GLU A 1 118 ? 38.127 -0.326 -24.209 1.00 88.75 118 GLU A C 1
ATOM 967 O O . GLU A 1 118 ? 37.464 0.562 -24.746 1.00 88.75 118 GLU A O 1
ATOM 972 N N . SER A 1 119 ? 37.580 -1.500 -23.857 1.00 91.75 119 SER A N 1
ATOM 973 C CA . SER A 1 119 ? 36.199 -1.874 -24.185 1.00 91.75 119 SER A CA 1
ATOM 974 C C . SER A 1 119 ? 35.172 -1.155 -23.308 1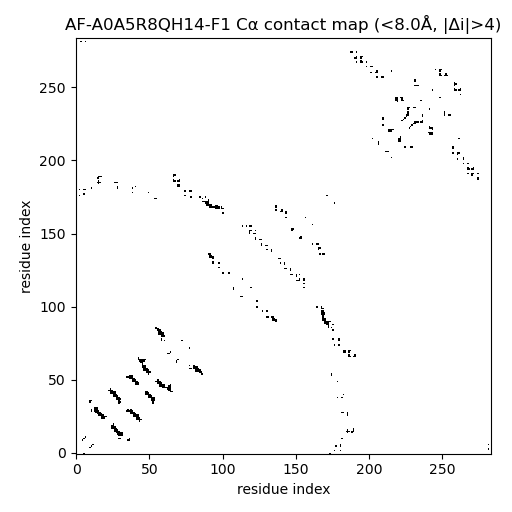.00 91.75 119 SER A C 1
ATOM 976 O O . SER A 1 119 ? 34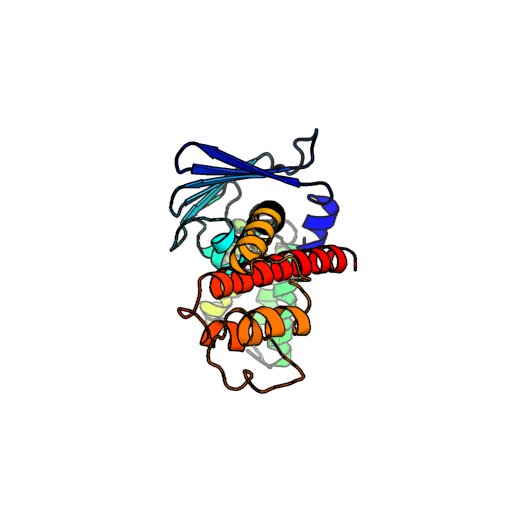.114 -0.785 -23.806 1.00 91.75 119 SER A O 1
ATOM 978 N N . ILE A 1 120 ? 35.477 -0.887 -22.033 1.00 94.00 120 ILE A N 1
ATOM 979 C CA . ILE A 1 120 ? 34.531 -0.231 -21.113 1.00 94.00 120 ILE A CA 1
ATOM 980 C C . ILE A 1 120 ? 34.265 1.233 -21.498 1.00 94.00 120 ILE A C 1
ATOM 982 O O . ILE A 1 120 ? 33.093 1.588 -21.659 1.00 94.00 120 ILE A O 1
ATOM 986 N N . PRO A 1 121 ? 35.284 2.093 -21.718 1.00 94.75 121 PRO A N 1
ATOM 987 C CA . PRO A 1 121 ? 35.043 3.456 -22.188 1.00 94.75 121 PRO A CA 1
ATOM 988 C C . PRO A 1 121 ? 34.336 3.486 -23.547 1.00 94.75 121 PRO A C 1
ATOM 990 O O . PRO A 1 121 ? 33.386 4.243 -23.722 1.00 94.75 121 PRO A O 1
ATOM 993 N N . ALA A 1 122 ? 34.736 2.617 -24.484 1.00 96.12 122 ALA A N 1
ATOM 994 C CA . ALA A 1 122 ? 34.117 2.550 -25.805 1.00 96.12 122 ALA A CA 1
ATOM 995 C C . ALA A 1 122 ? 32.646 2.098 -25.747 1.00 96.12 122 ALA A C 1
ATOM 997 O O . ALA A 1 122 ? 31.815 2.628 -26.483 1.00 96.12 122 ALA A O 1
ATOM 998 N N . PHE A 1 123 ? 32.304 1.165 -24.856 1.00 97.06 123 PHE A N 1
ATOM 999 C CA . PHE A 1 123 ? 30.930 0.719 -24.630 1.00 97.06 123 PHE A CA 1
ATOM 1000 C C . PHE A 1 123 ? 30.070 1.838 -24.029 1.00 97.06 123 PHE A C 1
ATOM 1002 O O . PHE A 1 123 ? 28.998 2.140 -24.556 1.00 97.06 123 PHE A O 1
ATOM 1009 N N . TYR A 1 124 ? 30.572 2.521 -22.994 1.00 97.25 124 TYR A N 1
ATOM 1010 C CA . TYR A 1 124 ? 29.915 3.692 -22.408 1.00 97.25 124 TYR A CA 1
ATOM 1011 C C . TYR A 1 124 ? 29.658 4.792 -23.452 1.00 97.25 124 TYR A C 1
ATOM 1013 O O . TYR A 1 124 ? 28.526 5.264 -23.599 1.00 97.25 124 TYR A O 1
ATOM 1021 N N . ASP A 1 125 ? 30.683 5.169 -24.222 1.00 97.38 125 ASP A N 1
ATOM 1022 C CA . ASP A 1 125 ? 30.580 6.213 -25.244 1.00 97.38 125 ASP A CA 1
ATOM 1023 C C . ASP A 1 125 ? 29.591 5.827 -26.349 1.00 97.38 125 ASP A C 1
ATOM 1025 O O . ASP A 1 125 ? 28.807 6.667 -26.811 1.00 97.38 125 ASP A O 1
ATOM 1029 N N . TYR A 1 126 ? 29.575 4.550 -26.745 1.00 97.94 126 TYR A N 1
ATOM 1030 C CA . TYR A 1 126 ? 28.615 4.028 -27.710 1.00 97.94 126 TYR A CA 1
ATOM 1031 C C . TYR A 1 126 ? 27.181 4.219 -27.209 1.00 97.94 126 TYR A C 1
ATOM 1033 O O . TYR A 1 126 ? 26.356 4.799 -27.922 1.00 97.94 126 TYR A O 1
ATOM 1041 N N . LEU A 1 127 ? 26.879 3.784 -25.983 1.00 97.81 127 LEU A N 1
ATOM 1042 C CA . LEU A 1 127 ? 25.544 3.917 -25.400 1.00 97.81 127 LEU A CA 1
ATOM 1043 C C . LEU A 1 127 ? 25.139 5.387 -25.243 1.00 97.81 127 LEU A C 1
ATOM 1045 O O . LEU A 1 127 ? 24.034 5.774 -25.623 1.00 97.81 127 LEU A O 1
ATOM 1049 N N . MET A 1 128 ? 26.030 6.248 -24.751 1.00 97.25 128 MET A N 1
ATOM 1050 C CA . MET A 1 128 ? 25.727 7.671 -24.566 1.00 97.25 128 MET A CA 1
ATOM 1051 C C . MET A 1 128 ? 25.476 8.406 -25.888 1.00 97.25 128 MET A C 1
ATOM 1053 O O . MET A 1 128 ? 24.632 9.310 -25.935 1.00 97.25 128 MET A O 1
ATOM 1057 N N . THR A 1 129 ? 26.161 8.001 -26.958 1.00 97.31 129 THR A N 1
ATOM 1058 C CA . THR A 1 129 ? 26.021 8.588 -28.298 1.00 97.31 129 THR A CA 1
ATOM 1059 C C . THR A 1 129 ? 24.699 8.202 -28.958 1.00 97.31 129 THR A C 1
ATOM 1061 O O . THR A 1 129 ? 24.032 9.054 -29.543 1.00 97.31 129 THR A O 1
ATOM 1064 N N . HIS A 1 130 ? 24.297 6.935 -28.849 1.00 96.81 130 HIS A N 1
ATOM 1065 C CA . HIS A 1 130 ? 23.194 6.379 -29.641 1.00 96.81 130 HIS A CA 1
ATOM 1066 C C . HIS A 1 130 ? 21.858 6.296 -28.892 1.00 96.81 130 HIS A C 1
ATOM 1068 O O . HIS A 1 130 ? 20.846 5.934 -29.483 1.00 96.81 130 HIS A O 1
ATOM 1074 N N . SER A 1 131 ? 21.827 6.642 -27.606 1.00 96.19 131 SER A N 1
ATOM 1075 C CA . SER A 1 131 ? 20.632 6.471 -26.773 1.00 96.19 131 SER A CA 1
ATOM 1076 C C . SER A 1 131 ? 19.655 7.651 -26.783 1.00 96.19 131 SER A C 1
ATOM 1078 O O . SER A 1 131 ? 18.539 7.509 -26.302 1.00 96.19 131 SER A O 1
ATOM 1080 N N . LYS A 1 132 ? 20.028 8.811 -27.343 1.00 92.50 132 LYS A N 1
ATOM 1081 C CA . LYS A 1 132 ? 19.256 10.067 -27.232 1.00 92.50 132 LYS A CA 1
ATOM 1082 C C . LYS A 1 132 ? 17.798 9.962 -27.702 1.00 92.50 132 LYS A C 1
ATOM 1084 O O . LYS A 1 132 ? 16.929 10.584 -27.102 1.00 92.50 132 LYS A O 1
ATOM 1089 N N . ASP A 1 133 ? 17.548 9.210 -28.769 1.00 92.31 133 ASP A N 1
ATOM 1090 C CA . ASP A 1 133 ? 16.223 9.115 -29.394 1.00 92.31 133 ASP A CA 1
ATOM 1091 C C . ASP A 1 133 ? 15.443 7.863 -28.942 1.00 92.31 133 ASP A C 1
ATOM 1093 O O . ASP A 1 133 ? 14.383 7.550 -29.488 1.00 92.31 133 ASP A O 1
ATOM 1097 N N . ILE A 1 134 ? 15.958 7.131 -27.949 1.00 94.69 134 ILE A N 1
ATOM 1098 C CA . ILE A 1 134 ? 15.300 5.943 -27.406 1.00 94.69 134 ILE A CA 1
ATOM 1099 C C . ILE A 1 134 ? 14.118 6.366 -26.542 1.00 94.69 134 ILE A C 1
ATOM 1101 O O . ILE A 1 134 ? 14.239 7.185 -25.636 1.00 94.69 134 ILE A O 1
ATOM 1105 N N . THR A 1 135 ? 12.967 5.761 -26.817 1.00 90.25 135 THR A N 1
ATOM 1106 C CA . THR A 1 135 ? 11.702 6.043 -26.120 1.00 90.25 135 THR A CA 1
ATOM 1107 C C . THR A 1 135 ? 11.075 4.801 -25.492 1.00 90.25 135 THR A C 1
ATOM 1109 O O . THR A 1 135 ? 10.136 4.917 -24.708 1.00 90.25 135 THR A O 1
ATOM 1112 N N . HIS A 1 136 ? 11.597 3.611 -25.798 1.00 91.56 136 HIS A N 1
ATOM 1113 C CA . HIS A 1 136 ? 11.064 2.340 -25.326 1.00 91.56 136 HIS A CA 1
ATOM 1114 C C . HIS A 1 136 ? 12.171 1.438 -24.778 1.00 91.56 136 HIS A C 1
ATOM 1116 O O . HIS A 1 136 ? 13.260 1.354 -25.341 1.00 91.56 136 HIS A O 1
ATOM 1122 N N . GLU A 1 137 ? 11.842 0.692 -23.721 1.00 93.50 137 GLU A N 1
ATOM 1123 C CA . GLU A 1 137 ? 12.740 -0.271 -23.069 1.00 93.50 137 GLU A CA 1
ATOM 1124 C C . GLU A 1 137 ? 13.327 -1.290 -24.053 1.00 93.50 137 GLU A C 1
ATOM 1126 O O . GLU A 1 137 ? 14.502 -1.637 -23.981 1.00 93.50 137 GLU A O 1
ATOM 1131 N N . PHE A 1 138 ? 12.513 -1.769 -24.994 1.00 93.62 138 PHE A N 1
ATOM 1132 C CA . PHE A 1 138 ? 12.961 -2.737 -25.990 1.00 93.62 138 PHE A CA 1
ATOM 1133 C C . PHE A 1 138 ? 14.118 -2.193 -26.840 1.00 93.62 138 PHE A C 1
ATOM 1135 O O . PHE A 1 138 ? 15.091 -2.902 -27.090 1.00 93.62 138 PHE A O 1
ATOM 1142 N N . ASP A 1 139 ? 14.035 -0.926 -27.251 1.00 95.88 139 ASP A N 1
ATOM 1143 C CA . ASP A 1 139 ? 15.077 -0.282 -28.048 1.00 95.88 139 ASP A CA 1
ATOM 1144 C C . ASP A 1 139 ? 16.336 -0.015 -27.213 1.00 95.88 139 ASP A C 1
ATOM 1146 O O . ASP A 1 139 ? 17.445 -0.139 -27.732 1.00 95.88 139 ASP A O 1
ATOM 1150 N N . TRP A 1 140 ? 16.181 0.272 -25.914 1.00 97.00 140 TRP A N 1
ATOM 1151 C CA . TRP A 1 140 ? 17.298 0.353 -24.969 1.00 97.00 140 TRP A CA 1
ATOM 1152 C C . TRP A 1 140 ? 18.043 -0.975 -24.850 1.00 97.00 140 TRP A C 1
ATOM 1154 O O . TRP A 1 140 ? 19.243 -1.024 -25.110 1.00 97.00 140 TRP A O 1
ATOM 1164 N N . LYS A 1 141 ? 17.333 -2.066 -24.547 1.00 96.56 141 LYS A N 1
ATOM 1165 C CA . LYS A 1 141 ? 17.921 -3.411 -24.439 1.00 96.56 141 LYS A CA 1
ATOM 1166 C C . LYS A 1 141 ? 18.648 -3.808 -25.717 1.00 96.56 141 LYS A C 1
ATOM 1168 O O . LYS A 1 141 ? 19.790 -4.257 -25.681 1.00 96.56 141 LYS A O 1
ATOM 1173 N N . ARG A 1 142 ? 18.026 -3.538 -26.865 1.00 96.50 142 ARG A N 1
ATOM 1174 C CA . ARG A 1 142 ? 18.644 -3.779 -28.167 1.00 96.50 142 ARG A CA 1
ATOM 1175 C C . ARG A 1 142 ? 19.900 -2.936 -28.384 1.00 96.50 142 ARG A C 1
ATOM 1177 O O . ARG A 1 142 ? 20.864 -3.432 -28.959 1.00 96.50 142 ARG A O 1
ATOM 1184 N N . LEU A 1 143 ? 19.905 -1.670 -27.963 1.00 97.50 143 LEU A N 1
ATOM 1185 C CA . LEU A 1 143 ? 21.096 -0.826 -28.051 1.00 97.50 143 LEU A CA 1
ATOM 1186 C C . LEU A 1 143 ? 22.235 -1.387 -27.189 1.00 97.50 143 LEU A C 1
ATOM 1188 O O . LEU A 1 143 ? 23.374 -1.407 -27.652 1.00 97.50 143 LEU A O 1
ATOM 1192 N N . VAL A 1 144 ? 21.928 -1.862 -25.979 1.00 97.19 144 VAL A N 1
ATOM 1193 C CA . VAL A 1 144 ? 22.898 -2.492 -25.070 1.00 97.19 144 VAL A CA 1
ATOM 1194 C C . VAL A 1 144 ? 23.536 -3.722 -25.712 1.00 97.19 144 VAL A C 1
ATOM 1196 O O . VAL A 1 144 ? 24.761 -3.805 -25.774 1.00 97.19 144 VAL A O 1
ATOM 1199 N N . GLU A 1 145 ? 22.733 -4.622 -26.281 1.00 95.75 145 GLU A N 1
ATOM 1200 C CA . GLU A 1 145 ? 23.225 -5.805 -27.001 1.00 95.75 145 GLU A CA 1
ATOM 1201 C C . GLU A 1 145 ? 24.106 -5.427 -28.205 1.00 95.75 145 GLU A C 1
ATOM 1203 O O . GLU A 1 145 ? 25.208 -5.951 -28.369 1.00 95.75 145 GLU A O 1
ATOM 1208 N N . LEU A 1 146 ? 23.664 -4.461 -29.020 1.00 96.50 146 LEU A N 1
ATOM 1209 C CA . LEU A 1 146 ? 24.423 -3.989 -30.184 1.00 96.50 146 LEU A CA 1
ATOM 1210 C C . LEU A 1 146 ? 25.760 -3.352 -29.791 1.00 96.50 146 LEU A C 1
ATOM 1212 O O . LEU A 1 146 ? 26.765 -3.564 -30.469 1.00 96.50 146 LEU A O 1
ATOM 1216 N N . ALA A 1 147 ? 25.779 -2.569 -28.713 1.00 97.06 147 ALA A N 1
ATOM 1217 C CA . ALA A 1 147 ? 26.993 -1.958 -28.190 1.00 97.06 147 ALA A CA 1
ATOM 1218 C C . ALA A 1 147 ? 27.963 -3.024 -27.658 1.00 97.06 147 ALA A C 1
ATOM 1220 O O . ALA A 1 147 ? 29.167 -2.944 -27.914 1.00 97.06 147 ALA A O 1
ATOM 1221 N N . ALA A 1 148 ? 27.436 -4.037 -26.965 1.00 95.62 148 ALA A N 1
ATOM 1222 C CA . ALA A 1 148 ? 28.222 -5.124 -26.399 1.00 95.62 148 ALA A CA 1
ATOM 1223 C C . ALA A 1 148 ? 28.926 -5.931 -27.499 1.00 95.62 148 ALA A C 1
ATOM 1225 O O . ALA A 1 148 ? 30.126 -6.194 -27.393 1.00 95.62 148 ALA A O 1
ATOM 1226 N N . ASP A 1 149 ? 28.218 -6.225 -28.593 1.00 94.94 149 ASP A N 1
ATOM 1227 C CA . ASP A 1 149 ? 28.777 -6.860 -29.789 1.00 94.94 149 ASP A CA 1
ATOM 1228 C C . ASP A 1 149 ? 29.792 -5.965 -30.511 1.00 94.94 149 ASP A C 1
ATOM 1230 O O . ASP A 1 149 ? 30.889 -6.413 -30.848 1.00 94.94 149 ASP A O 1
ATOM 1234 N N . ALA A 1 150 ? 29.450 -4.694 -30.746 1.00 94.75 150 ALA A N 1
ATOM 1235 C CA . ALA A 1 150 ? 30.283 -3.773 -31.519 1.00 94.75 150 ALA A CA 1
ATOM 1236 C C . ALA A 1 150 ? 31.643 -3.504 -30.861 1.00 94.75 150 ALA A C 1
ATOM 1238 O O . ALA A 1 150 ? 32.644 -3.323 -31.556 1.00 94.75 150 ALA A O 1
ATOM 1239 N N . VAL A 1 151 ? 31.671 -3.478 -29.528 1.00 94.06 151 VAL A N 1
ATOM 1240 C CA . VAL A 1 151 ? 32.866 -3.193 -28.723 1.00 94.06 151 VAL A CA 1
ATOM 1241 C C . VAL A 1 151 ? 33.483 -4.475 -28.142 1.00 94.06 151 VAL A C 1
ATOM 1243 O O . VAL A 1 151 ? 34.556 -4.443 -27.542 1.00 94.06 151 VAL A O 1
ATOM 1246 N N . ASN A 1 152 ? 32.849 -5.627 -28.377 1.00 91.94 152 ASN A N 1
ATOM 1247 C CA . ASN A 1 152 ? 33.270 -6.935 -27.885 1.00 91.94 152 ASN A CA 1
ATOM 1248 C C . ASN A 1 152 ? 33.442 -6.970 -26.352 1.00 91.94 152 ASN A C 1
ATOM 1250 O O . ASN A 1 152 ? 34.411 -7.523 -25.824 1.00 91.94 152 ASN A O 1
ATOM 1254 N N . VAL A 1 153 ? 32.493 -6.360 -25.632 1.00 92.12 153 VAL A N 1
ATOM 1255 C CA . VAL A 1 153 ? 32.551 -6.197 -24.169 1.00 92.12 153 VAL A CA 1
ATOM 1256 C C . VAL A 1 153 ? 32.248 -7.497 -23.411 1.00 92.12 153 VAL A C 1
ATOM 1258 O O . VAL A 1 153 ? 32.516 -7.579 -22.220 1.00 92.12 153 VAL A O 1
ATOM 1261 N N . TRP A 1 154 ? 31.765 -8.539 -24.100 1.00 87.94 154 TRP A N 1
ATOM 1262 C CA . TRP A 1 154 ? 31.401 -9.853 -23.541 1.00 87.94 154 TRP A CA 1
ATOM 1263 C C . TRP A 1 154 ? 32.537 -10.598 -22.826 1.00 87.94 154 TRP A C 1
ATOM 1265 O O . TRP A 1 154 ? 32.290 -11.543 -22.083 1.00 87.94 154 TRP A O 1
ATOM 1275 N N . TYR A 1 155 ? 33.791 -10.220 -23.085 1.00 86.88 155 TYR A N 1
ATOM 1276 C CA . TYR A 1 155 ? 34.965 -10.774 -22.397 1.00 86.88 155 TYR A CA 1
ATOM 1277 C C . TYR A 1 155 ? 35.401 -9.935 -21.192 1.00 86.88 155 TYR A C 1
ATOM 1279 O O . TYR A 1 155 ? 36.368 -10.286 -20.518 1.00 86.88 155 TYR A O 1
ATOM 1287 N N . THR A 1 156 ? 34.744 -8.799 -20.968 1.00 89.94 156 THR A N 1
ATOM 1288 C CA . THR A 1 156 ? 35.051 -7.845 -19.903 1.00 89.94 156 THR A CA 1
ATOM 1289 C C . THR A 1 156 ? 33.916 -7.777 -18.893 1.00 89.94 156 THR A C 1
ATOM 1291 O O . THR A 1 156 ? 34.182 -7.951 -17.712 1.00 89.94 156 THR A O 1
ATOM 1294 N N . LEU A 1 157 ? 32.682 -7.565 -19.357 1.00 89.50 157 LEU A N 1
ATOM 1295 C CA . LEU A 1 157 ? 31.482 -7.579 -18.525 1.00 89.50 157 LEU A CA 1
ATOM 1296 C C . LEU A 1 157 ? 30.875 -8.974 -18.505 1.00 89.50 157 LEU A C 1
ATOM 1298 O O . LEU A 1 157 ? 30.814 -9.647 -19.540 1.00 89.50 157 LEU A O 1
ATOM 1302 N N . ASP A 1 158 ? 30.411 -9.391 -17.333 1.00 89.00 158 ASP A N 1
ATOM 1303 C CA . ASP A 1 158 ? 29.670 -10.635 -17.208 1.00 89.00 158 ASP A CA 1
ATOM 1304 C C . ASP A 1 158 ? 28.181 -10.454 -17.562 1.00 89.00 158 ASP A C 1
ATOM 1306 O O . ASP A 1 158 ? 27.709 -9.386 -17.970 1.00 89.00 158 ASP A O 1
ATOM 1310 N N . SER A 1 159 ? 27.420 -11.546 -17.474 1.00 88.62 159 SER A N 1
ATOM 1311 C CA . SER A 1 159 ? 25.989 -11.515 -17.774 1.00 88.62 159 SER A CA 1
ATOM 1312 C C . SER A 1 159 ? 25.172 -10.721 -16.757 1.00 88.62 159 SER A C 1
ATOM 1314 O O . SER A 1 159 ? 24.104 -10.230 -17.116 1.00 88.62 159 SER A O 1
ATOM 1316 N N . GLU A 1 160 ? 25.623 -10.632 -15.504 1.00 90.75 160 GLU A N 1
ATOM 1317 C CA . GLU A 1 160 ? 24.920 -9.893 -14.453 1.00 90.75 160 GLU A CA 1
ATOM 1318 C C . GLU A 1 160 ? 25.082 -8.387 -14.681 1.00 90.75 160 GLU A C 1
ATOM 1320 O O . GLU A 1 160 ? 24.080 -7.669 -14.692 1.00 90.75 160 GLU A O 1
ATOM 1325 N N . ASP A 1 161 ? 26.296 -7.932 -15.003 1.00 90.44 161 ASP A N 1
ATOM 1326 C CA . ASP A 1 161 ? 26.590 -6.550 -15.392 1.00 90.44 161 ASP A CA 1
ATOM 1327 C C . ASP A 1 161 ? 25.701 -6.095 -16.560 1.00 90.44 161 ASP A C 1
ATOM 1329 O O . ASP A 1 161 ? 25.014 -5.072 -16.494 1.00 90.44 161 ASP A O 1
ATOM 1333 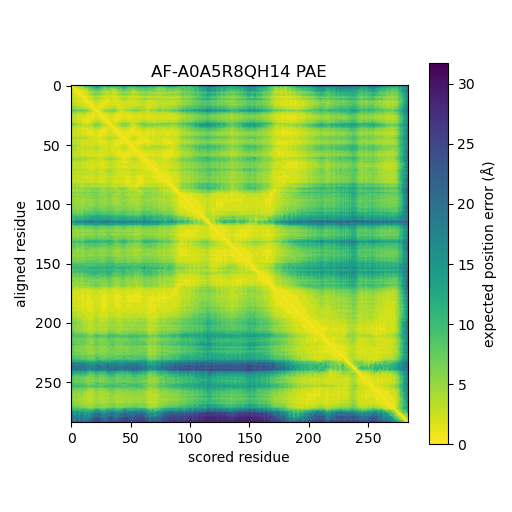N N . LEU A 1 162 ? 25.666 -6.881 -17.641 1.00 92.56 162 LEU A N 1
ATOM 1334 C CA . LEU A 1 162 ? 24.875 -6.547 -18.828 1.00 92.56 162 LEU A CA 1
ATOM 1335 C C . LEU A 1 162 ? 23.367 -6.623 -18.570 1.00 92.56 162 LEU A C 1
ATOM 1337 O O . LEU A 1 162 ? 22.616 -5.817 -19.123 1.00 92.56 162 LEU A O 1
ATOM 1341 N N . SER A 1 163 ? 22.914 -7.552 -17.722 1.00 93.00 163 SER A N 1
ATOM 1342 C CA . SER A 1 163 ? 21.510 -7.618 -17.306 1.00 93.00 163 SER A CA 1
ATOM 1343 C C . SER A 1 163 ? 21.103 -6.357 -16.546 1.00 93.00 163 SER A C 1
ATOM 1345 O O . SER A 1 163 ? 20.064 -5.780 -16.858 1.00 93.00 163 SER A O 1
ATOM 1347 N N . CYS A 1 164 ? 21.937 -5.886 -15.615 1.00 94.12 164 CYS A N 1
ATOM 1348 C CA . CYS A 1 164 ? 21.692 -4.646 -14.879 1.00 94.12 164 CYS A CA 1
ATOM 1349 C C . CYS A 1 164 ? 21.582 -3.444 -15.826 1.00 94.12 164 CYS A C 1
ATOM 1351 O O . CYS A 1 164 ? 20.628 -2.672 -15.745 1.00 94.12 164 CYS A O 1
ATOM 1353 N N . ILE A 1 165 ? 22.512 -3.311 -16.777 1.00 96.12 165 ILE A N 1
ATOM 1354 C CA . ILE A 1 165 ? 22.506 -2.199 -17.741 1.00 96.12 165 ILE A CA 1
ATOM 1355 C C . ILE A 1 165 ? 21.265 -2.259 -18.645 1.00 96.12 165 ILE A C 1
ATOM 1357 O O . ILE A 1 165 ? 20.665 -1.224 -18.937 1.00 96.12 165 ILE A O 1
ATOM 1361 N N . CYS A 1 166 ? 20.815 -3.452 -19.041 1.00 95.38 166 CYS A N 1
ATOM 1362 C CA . CYS A 1 166 ? 19.569 -3.652 -19.792 1.00 95.38 166 CYS A CA 1
ATOM 1363 C C . CYS A 1 166 ? 18.305 -3.180 -19.048 1.00 95.38 166 CYS A C 1
ATOM 1365 O O . CYS A 1 166 ? 17.292 -2.905 -19.695 1.00 95.38 166 CYS A O 1
ATOM 1367 N N . GLU A 1 167 ? 18.339 -3.092 -17.718 1.00 94.69 167 GLU A N 1
ATOM 1368 C CA . GLU A 1 167 ? 17.224 -2.629 -16.878 1.00 94.69 167 GLU A CA 1
ATOM 1369 C C . GLU A 1 167 ? 17.286 -1.121 -16.580 1.00 94.69 167 GLU A C 1
ATOM 1371 O O . GLU A 1 167 ? 16.340 -0.545 -16.040 1.00 94.69 167 GLU A O 1
ATOM 1376 N N . TYR A 1 168 ? 18.366 -0.432 -16.964 1.00 96.44 168 TYR A N 1
ATOM 1377 C CA . TYR A 1 168 ? 18.486 1.008 -16.748 1.00 96.44 168 TYR A CA 1
ATOM 1378 C C . TYR A 1 168 ? 17.357 1.788 -17.424 1.00 96.44 168 TYR A C 1
ATOM 1380 O O . TYR A 1 168 ? 16.988 1.535 -18.566 1.00 96.44 168 TYR A O 1
ATOM 1388 N N . GLY A 1 169 ? 16.809 2.761 -16.693 1.00 93.25 169 GLY A N 1
ATOM 1389 C CA . GLY A 1 169 ? 15.654 3.549 -17.125 1.00 93.25 169 GLY A CA 1
ATOM 1390 C C . GLY A 1 169 ? 14.302 2.920 -16.816 1.00 93.25 169 GLY A C 1
ATOM 1391 O O . GLY A 1 169 ? 13.292 3.596 -16.992 1.00 93.25 169 GLY A O 1
ATOM 1392 N N . GLN A 1 170 ? 14.248 1.671 -16.339 1.00 92.31 170 GLN A N 1
ATOM 1393 C CA . GLN A 1 170 ? 13.003 1.108 -15.830 1.00 92.31 170 GLN A CA 1
ATOM 1394 C C . GLN A 1 170 ? 12.620 1.772 -14.507 1.00 92.31 170 GLN A C 1
ATOM 1396 O O . GLN A 1 170 ? 13.363 1.752 -13.526 1.00 92.31 170 GLN A O 1
ATOM 1401 N N . GLU A 1 171 ? 11.415 2.323 -14.467 1.00 90.12 171 GLU A N 1
ATOM 1402 C CA . GLU A 1 171 ? 10.790 2.852 -13.262 1.00 90.12 171 GLU A CA 1
ATOM 1403 C C . GLU A 1 171 ? 9.424 2.202 -13.078 1.00 90.12 171 GLU A C 1
ATOM 1405 O O . GLU A 1 171 ? 8.753 1.856 -14.049 1.00 90.12 171 GLU A O 1
ATOM 1410 N N . LEU A 1 172 ? 8.991 2.026 -11.829 1.00 90.25 172 LEU A N 1
ATOM 1411 C CA . LEU A 1 172 ? 7.647 1.527 -11.550 1.00 90.25 172 LEU A CA 1
ATOM 1412 C C . LEU A 1 172 ? 6.607 2.459 -12.189 1.00 90.25 172 LEU A C 1
ATOM 1414 O O . LEU A 1 172 ? 6.656 3.670 -11.967 1.00 90.25 172 LEU A O 1
ATOM 1418 N N . ASP A 1 173 ? 5.656 1.887 -12.933 1.00 91.94 173 ASP A N 1
ATOM 1419 C CA . ASP A 1 173 ? 4.639 2.666 -13.638 1.00 91.94 173 ASP A CA 1
ATOM 1420 C C . ASP A 1 173 ? 3.882 3.584 -12.669 1.00 91.94 173 ASP A C 1
ATOM 1422 O O . ASP A 1 173 ? 3.429 3.176 -11.591 1.00 91.94 173 ASP A O 1
ATOM 1426 N N . ILE A 1 174 ? 3.730 4.848 -13.063 1.00 91.81 174 ILE A N 1
ATOM 1427 C CA . ILE A 1 174 ? 3.164 5.871 -12.186 1.00 91.81 174 ILE A CA 1
ATOM 1428 C C . ILE A 1 174 ? 1.726 5.554 -11.765 1.00 91.81 174 ILE A C 1
ATOM 1430 O O . ILE A 1 174 ? 1.330 5.906 -10.654 1.00 91.81 174 ILE A O 1
ATOM 1434 N N . ASN A 1 175 ? 0.957 4.841 -12.593 1.00 94.62 175 ASN A N 1
ATOM 1435 C CA . ASN A 1 175 ? -0.409 4.457 -12.250 1.00 94.62 175 ASN A CA 1
ATOM 1436 C C . ASN A 1 175 ? -0.415 3.387 -11.160 1.00 94.62 175 ASN A C 1
ATOM 1438 O O . ASN A 1 175 ? -1.253 3.442 -10.268 1.00 94.62 175 ASN A O 1
ATOM 1442 N N . LEU A 1 176 ? 0.546 2.457 -11.163 1.00 95.31 176 LEU A N 1
ATOM 1443 C CA . LEU A 1 176 ? 0.698 1.485 -10.078 1.00 95.31 176 LEU A CA 1
ATOM 1444 C C . LEU A 1 176 ? 1.057 2.160 -8.754 1.00 95.31 176 LEU A C 1
ATOM 1446 O O . LEU A 1 176 ? 0.504 1.805 -7.709 1.00 95.31 176 LEU A O 1
ATOM 1450 N N . ILE A 1 177 ? 1.941 3.161 -8.799 1.00 94.44 177 ILE A N 1
ATOM 1451 C CA . ILE A 1 177 ? 2.247 3.988 -7.626 1.00 94.44 177 ILE A CA 1
ATOM 1452 C C . ILE A 1 177 ? 0.978 4.712 -7.161 1.00 94.44 177 ILE A C 1
ATOM 1454 O O . ILE A 1 177 ? 0.667 4.687 -5.971 1.00 94.44 177 ILE A O 1
ATOM 1458 N N . ALA A 1 178 ? 0.215 5.298 -8.085 1.00 96.00 178 ALA A N 1
ATOM 1459 C CA . ALA A 1 178 ? -1.024 6.005 -7.782 1.00 96.00 178 ALA A CA 1
ATOM 1460 C C . ALA A 1 178 ? -2.097 5.084 -7.176 1.00 96.00 178 ALA A C 1
ATOM 1462 O O . ALA A 1 178 ? -2.726 5.466 -6.192 1.00 96.00 178 ALA A O 1
ATOM 1463 N N . TYR A 1 179 ? -2.262 3.856 -7.680 1.00 97.12 179 TYR A N 1
ATOM 1464 C CA . TYR A 1 179 ? -3.166 2.862 -7.090 1.00 97.12 179 TYR A CA 1
ATOM 1465 C C . TYR A 1 179 ? -2.756 2.507 -5.663 1.00 97.12 179 TYR A C 1
ATOM 1467 O O . TYR A 1 179 ? -3.603 2.415 -4.782 1.00 97.12 179 TYR A O 1
ATOM 1475 N N . TYR A 1 180 ? -1.460 2.321 -5.408 1.00 96.81 180 TYR A N 1
ATOM 1476 C CA . TYR A 1 180 ? -0.982 2.046 -4.058 1.00 96.81 180 TYR A CA 1
ATOM 1477 C C . TYR A 1 180 ? -1.216 3.242 -3.123 1.00 96.81 180 TYR A C 1
ATOM 1479 O O . TYR A 1 180 ? -1.791 3.075 -2.050 1.00 96.81 180 TYR A O 1
ATOM 1487 N N . VAL A 1 181 ? -0.809 4.449 -3.526 1.00 95.88 181 VAL A N 1
ATOM 1488 C CA . VAL A 1 181 ? -0.942 5.665 -2.706 1.00 95.88 181 VAL A CA 1
ATOM 1489 C C . VAL A 1 181 ? -2.413 5.981 -2.428 1.00 95.88 181 VAL A C 1
ATOM 1491 O O . VAL A 1 181 ? -2.774 6.220 -1.276 1.00 95.88 181 VAL A O 1
ATOM 1494 N N . GLY A 1 182 ? -3.264 5.926 -3.455 1.00 96.69 182 GLY A N 1
ATOM 1495 C CA . GLY A 1 182 ? -4.704 6.127 -3.320 1.00 96.69 182 GLY A CA 1
ATOM 1496 C C . GLY A 1 182 ? -5.343 5.082 -2.408 1.00 96.69 182 GLY A C 1
ATOM 1497 O O . GLY A 1 182 ? -6.156 5.430 -1.559 1.00 96.69 182 GLY A O 1
ATOM 1498 N N . LEU A 1 183 ? -4.932 3.814 -2.506 1.00 97.31 183 LEU A N 1
ATOM 1499 C CA . LEU A 1 183 ? -5.434 2.756 -1.632 1.00 97.31 183 LEU A CA 1
ATOM 1500 C C . LEU A 1 183 ? -5.021 2.968 -0.173 1.00 97.31 183 LEU A C 1
ATOM 1502 O O . LEU A 1 183 ? -5.850 2.785 0.715 1.00 97.31 183 LEU A O 1
ATOM 1506 N N . GLN A 1 184 ? -3.770 3.361 0.088 1.00 95.56 184 GLN A N 1
ATOM 1507 C CA . GLN A 1 184 ? -3.300 3.646 1.449 1.00 95.56 184 GLN A CA 1
ATOM 1508 C C . GLN A 1 184 ? -4.068 4.813 2.073 1.00 95.56 184 GLN A C 1
ATOM 1510 O O . GLN A 1 184 ? -4.527 4.708 3.211 1.00 95.56 184 GLN A O 1
ATOM 1515 N N . ARG A 1 185 ? -4.257 5.898 1.312 1.00 94.38 185 ARG A N 1
ATOM 1516 C CA . ARG A 1 185 ? -5.056 7.058 1.725 1.00 94.38 185 ARG A CA 1
ATOM 1517 C C . ARG A 1 185 ? -6.496 6.656 2.024 1.00 94.38 185 ARG A C 1
ATOM 1519 O O . ARG A 1 185 ? -6.972 6.891 3.131 1.00 94.38 185 ARG A O 1
ATOM 1526 N N . ALA A 1 186 ? -7.133 5.949 1.092 1.00 96.62 186 ALA A N 1
ATOM 1527 C CA . ALA A 1 186 ? -8.513 5.524 1.244 1.00 96.62 186 ALA A CA 1
ATOM 1528 C C . ALA A 1 186 ? -8.709 4.577 2.436 1.00 96.62 186 ALA A C 1
ATOM 1530 O O . ALA A 1 186 ? -9.630 4.759 3.226 1.00 96.62 186 ALA A O 1
ATOM 1531 N N . CYS A 1 187 ? -7.823 3.592 2.623 1.00 96.06 187 CYS A N 1
ATOM 1532 C CA . CYS A 1 187 ? -7.897 2.702 3.782 1.00 96.06 187 CYS A CA 1
ATOM 1533 C C . CYS A 1 187 ? -7.702 3.469 5.093 1.00 96.06 187 CYS A C 1
ATOM 1535 O O . CYS A 1 187 ? -8.411 3.198 6.056 1.00 96.06 187 CYS A O 1
ATOM 1537 N N . SER A 1 188 ? -6.762 4.417 5.142 1.00 93.31 188 SER A N 1
ATOM 1538 C CA . SER A 1 188 ? -6.525 5.243 6.329 1.00 93.31 188 SER A CA 1
ATOM 1539 C C . SER A 1 188 ? -7.772 6.044 6.716 1.00 93.31 188 SER A C 1
ATOM 1541 O O . SER A 1 188 ? -8.207 5.971 7.866 1.00 93.31 188 SER A O 1
ATOM 1543 N N . GLU A 1 189 ? -8.383 6.738 5.754 1.00 94.50 189 GLU A N 1
ATOM 1544 C CA . GLU A 1 189 ? -9.599 7.532 5.970 1.00 94.50 189 GLU A CA 1
ATOM 1545 C C . GLU A 1 189 ? -10.773 6.653 6.428 1.00 94.50 189 GLU A C 1
ATOM 1547 O O . GLU A 1 189 ? -11.410 6.938 7.442 1.00 94.50 189 GLU A O 1
ATOM 1552 N N . LEU A 1 190 ? -11.001 5.516 5.760 1.00 95.81 190 LEU A N 1
ATOM 1553 C CA . LEU A 1 190 ? -12.076 4.583 6.113 1.00 95.81 190 LEU A CA 1
ATOM 1554 C C . LEU A 1 190 ? -11.890 3.948 7.497 1.00 95.81 190 LEU A C 1
ATOM 1556 O O . LEU A 1 190 ? -12.864 3.773 8.225 1.00 95.81 190 LEU A O 1
ATOM 1560 N N . ILE A 1 191 ? -10.654 3.621 7.889 1.00 94.62 191 ILE A N 1
ATOM 1561 C CA . ILE A 1 191 ? -10.353 3.083 9.226 1.00 94.62 191 ILE A CA 1
ATOM 1562 C C . ILE A 1 191 ? -10.625 4.130 10.311 1.00 94.62 191 ILE A C 1
ATOM 1564 O O . ILE A 1 191 ? -11.056 3.779 11.413 1.00 94.62 191 ILE A O 1
ATOM 1568 N N . VAL A 1 192 ? -10.361 5.408 10.030 1.00 93.12 192 VAL A N 1
ATOM 1569 C CA . VAL A 1 192 ? -10.700 6.502 10.947 1.00 93.12 192 VAL A CA 1
ATOM 1570 C C . VAL A 1 192 ? -12.201 6.695 11.032 1.00 93.12 192 VAL A C 1
ATOM 1572 O O . VAL A 1 192 ? -12.714 6.826 12.141 1.00 93.12 192 VAL A O 1
ATOM 1575 N N . GLN A 1 193 ? -12.908 6.653 9.905 1.00 93.25 193 GLN A N 1
ATOM 1576 C CA . GLN A 1 193 ? -14.363 6.740 9.905 1.00 93.25 193 GLN A CA 1
ATOM 1577 C C . GLN A 1 193 ? -14.988 5.594 10.716 1.00 93.25 193 GLN A C 1
ATOM 1579 O O . GLN A 1 193 ? -15.799 5.847 11.602 1.00 93.25 193 GLN A O 1
ATOM 1584 N N . GLU A 1 194 ? -14.524 4.354 10.522 1.00 93.81 194 GLU A N 1
ATOM 1585 C CA . GLU A 1 194 ? -14.944 3.201 11.331 1.00 93.81 194 GLU A CA 1
ATOM 1586 C C . GLU A 1 194 ? -14.697 3.436 12.831 1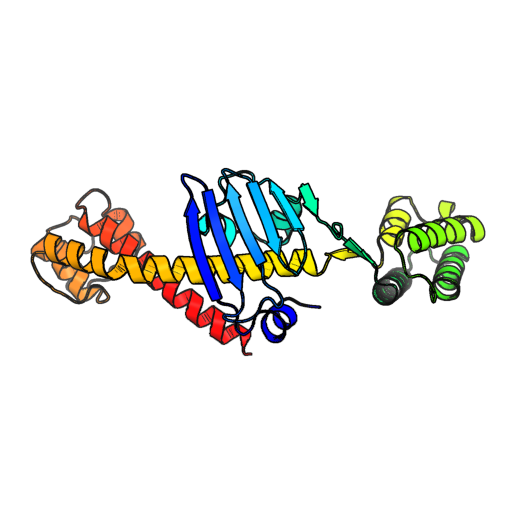.00 93.81 194 GLU A C 1
ATOM 1588 O O . GLU A 1 194 ? -15.553 3.140 13.665 1.00 93.81 194 GLU A O 1
ATOM 1593 N N . ALA A 1 195 ? -13.532 3.985 13.189 1.00 92.75 195 ALA A N 1
ATOM 1594 C CA . ALA A 1 195 ? -13.192 4.294 14.574 1.00 92.75 195 ALA A CA 1
ATOM 1595 C C . ALA A 1 195 ? -14.131 5.350 15.180 1.00 92.75 195 ALA A C 1
ATOM 1597 O O . ALA A 1 195 ? -14.579 5.191 16.317 1.00 92.75 195 ALA A O 1
ATOM 1598 N N . LEU A 1 196 ? -14.440 6.408 14.426 1.00 93.31 196 LEU A N 1
ATOM 1599 C CA . LEU A 1 196 ? -15.350 7.474 14.846 1.00 93.31 196 LEU A CA 1
ATOM 1600 C C . LEU A 1 196 ? -16.777 6.959 15.044 1.00 93.31 196 LEU A C 1
ATOM 1602 O O . LEU A 1 196 ? -17.415 7.327 16.027 1.00 93.31 196 LEU A O 1
ATOM 1606 N N . ASP A 1 197 ? -17.240 6.065 14.173 1.00 92.94 197 ASP A N 1
ATOM 1607 C CA . ASP A 1 197 ? -18.572 5.467 14.276 1.00 92.94 197 ASP A CA 1
ATOM 1608 C C . ASP A 1 197 ? -18.674 4.499 15.469 1.00 92.94 197 ASP A C 1
ATOM 1610 O O . ASP A 1 197 ? -19.722 4.392 16.108 1.00 92.94 197 ASP A O 1
ATOM 1614 N N . LYS A 1 198 ? -17.580 3.802 15.811 1.00 93.62 198 LYS A N 1
ATOM 1615 C CA . LYS A 1 198 ? -17.556 2.788 16.881 1.00 93.62 198 LYS A CA 1
ATOM 1616 C C . LYS A 1 198 ? -17.308 3.332 18.280 1.00 93.62 198 LYS A C 1
ATOM 1618 O O . LYS A 1 198 ? -17.713 2.696 19.254 1.00 93.62 198 LYS A O 1
ATOM 1623 N N . ILE A 1 199 ? -16.657 4.485 18.403 1.00 94.69 199 ILE A N 1
ATOM 1624 C CA . ILE A 1 199 ? -16.356 5.095 19.702 1.00 94.69 199 ILE A CA 1
ATOM 1625 C C . ILE A 1 199 ? -17.620 5.320 20.551 1.00 94.69 199 ILE A C 1
ATOM 1627 O O . ILE A 1 199 ? -17.632 4.826 21.677 1.00 94.69 199 ILE A O 1
ATOM 1631 N N . PRO A 1 200 ? -18.700 5.957 20.057 1.00 94.94 200 PRO A N 1
ATOM 1632 C CA . PRO A 1 200 ? -19.882 6.224 20.879 1.00 94.94 200 PRO A CA 1
ATOM 1633 C C . PRO A 1 200 ? -20.567 4.951 21.396 1.00 94.94 200 PRO A C 1
ATOM 1635 O O . PRO A 1 200 ? -21.021 4.905 22.539 1.00 94.94 200 PRO A O 1
ATOM 1638 N N . GLU A 1 201 ? -20.609 3.895 20.573 1.00 95.44 201 GLU A N 1
ATOM 1639 C CA . GLU A 1 201 ? -21.140 2.583 20.968 1.00 95.44 201 GLU A CA 1
ATOM 1640 C C . GLU A 1 201 ? -20.315 1.973 22.113 1.00 95.44 201 GLU A C 1
ATOM 1642 O O . GLU A 1 201 ? -20.873 1.463 23.090 1.00 95.44 201 GLU A O 1
ATOM 1647 N N . LEU A 1 202 ? -18.983 2.064 22.020 1.00 94.94 202 LEU A N 1
ATOM 1648 C CA . LEU A 1 202 ? -18.072 1.590 23.060 1.00 94.94 202 LEU A CA 1
ATOM 1649 C C . LEU A 1 202 ? -18.189 2.408 24.345 1.00 94.94 202 LEU A C 1
ATOM 1651 O O . LEU A 1 202 ? -18.240 1.817 25.417 1.00 94.94 202 LEU A O 1
ATOM 1655 N N . GLU A 1 203 ? -18.265 3.738 24.263 1.00 95.94 203 GLU A N 1
ATOM 1656 C CA . GLU A 1 203 ? -18.415 4.603 25.440 1.00 95.94 203 GLU A CA 1
ATOM 1657 C C . GLU A 1 203 ? -19.688 4.259 26.216 1.00 95.94 203 GLU A C 1
ATOM 1659 O O . GLU A 1 203 ? -19.635 4.027 27.425 1.00 95.94 203 GLU A O 1
ATOM 1664 N N . ALA A 1 204 ? -20.816 4.1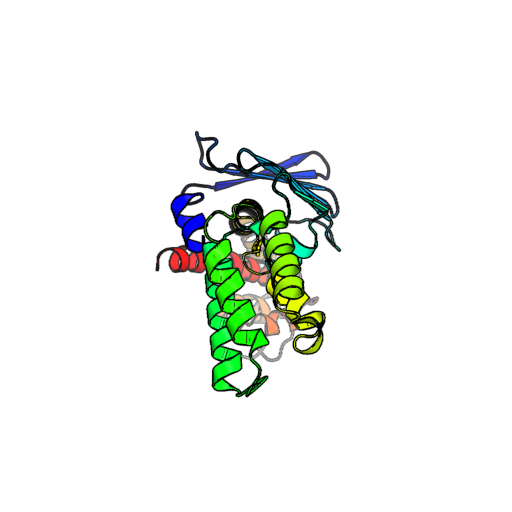18 25.516 1.00 96.69 204 ALA A N 1
ATOM 1665 C CA . ALA A 1 204 ? -22.082 3.726 26.127 1.00 96.69 204 ALA A CA 1
ATOM 1666 C C . ALA A 1 204 ? -22.003 2.340 26.796 1.00 96.69 204 ALA A C 1
ATOM 1668 O O . ALA A 1 204 ? -22.496 2.162 27.916 1.00 96.69 204 ALA A O 1
ATOM 1669 N N . SER A 1 205 ? -21.355 1.367 26.145 1.00 97.00 205 SER A N 1
ATOM 1670 C CA . SER A 1 205 ? -21.150 0.029 26.714 1.00 97.00 205 SER A CA 1
ATOM 1671 C C . SER A 1 205 ? -20.257 0.073 27.960 1.00 97.00 205 SER A C 1
ATOM 1673 O O . SER A 1 205 ? -20.623 -0.471 29.006 1.00 97.00 205 SER A O 1
ATOM 1675 N N . ILE A 1 206 ? -19.145 0.811 27.900 1.00 97.31 206 ILE A N 1
ATOM 1676 C CA . ILE A 1 206 ? -18.206 0.992 29.012 1.00 97.31 206 ILE A CA 1
ATOM 1677 C C . ILE A 1 206 ? -18.912 1.641 30.206 1.00 97.31 206 ILE A C 1
ATOM 1679 O O . ILE A 1 206 ? -18.776 1.149 31.327 1.00 97.31 206 ILE A O 1
ATOM 1683 N N . PHE A 1 207 ? -19.713 2.690 29.995 1.00 97.44 207 PHE A N 1
ATOM 1684 C CA . PHE A 1 207 ? -20.477 3.339 31.067 1.00 97.44 207 PHE A CA 1
ATOM 1685 C C . PHE A 1 207 ? -21.530 2.417 31.675 1.00 97.44 207 PHE A C 1
ATOM 1687 O O . PHE A 1 207 ? -21.674 2.371 32.900 1.00 97.44 207 PHE A O 1
ATOM 1694 N N . SER A 1 208 ? -22.225 1.640 30.842 1.00 96.88 208 SER A N 1
ATOM 1695 C CA . SER A 1 208 ? -23.197 0.646 31.301 1.00 96.88 208 SER A CA 1
ATOM 1696 C C . SER A 1 208 ? -22.535 -0.413 32.188 1.00 96.88 208 SER A C 1
ATOM 1698 O O . SER A 1 208 ? -23.001 -0.678 33.297 1.00 96.88 208 SER A O 1
ATOM 1700 N N . ARG A 1 209 ? -21.392 -0.954 31.753 1.00 95.19 209 ARG A N 1
ATOM 1701 C CA . ARG A 1 209 ? -20.611 -1.955 32.494 1.00 95.19 209 ARG A CA 1
ATOM 1702 C C . ARG A 1 209 ? -19.967 -1.405 33.758 1.00 95.19 209 ARG A C 1
ATOM 1704 O O . ARG A 1 209 ? -19.897 -2.105 34.763 1.00 95.19 209 ARG A O 1
ATOM 1711 N N . ALA A 1 210 ? -19.507 -0.160 33.717 1.00 95.38 210 ALA A N 1
ATOM 1712 C CA . ALA A 1 210 ? -18.989 0.538 34.883 1.00 95.38 210 ALA A CA 1
ATOM 1713 C C . ALA A 1 210 ? -20.107 0.933 35.857 1.00 95.38 210 ALA A C 1
ATOM 1715 O O . ALA A 1 210 ? -19.828 1.211 37.022 1.00 95.38 210 ALA A O 1
ATOM 1716 N N . GLY A 1 211 ? -21.364 1.010 35.405 1.00 94.38 211 GLY A N 1
ATOM 1717 C CA . GLY A 1 211 ? -22.506 1.507 36.175 1.00 94.38 211 GLY A CA 1
ATOM 1718 C C . GLY A 1 211 ? -22.364 2.976 36.589 1.00 94.38 211 GLY A C 1
ATOM 1719 O O . GLY A 1 211 ? -22.859 3.358 37.649 1.00 94.38 211 GLY A O 1
ATOM 1720 N N . THR A 1 212 ? -21.561 3.754 35.864 1.00 93.75 212 THR A N 1
ATOM 1721 C CA . THR A 1 212 ? -21.364 5.200 36.041 1.00 93.75 212 THR A CA 1
ATOM 1722 C C . THR A 1 212 ? -20.666 5.762 34.812 1.00 93.75 212 THR A C 1
ATOM 1724 O O . THR A 1 212 ? -19.844 5.082 34.200 1.00 93.75 212 THR A O 1
ATOM 1727 N N . GLU A 1 213 ? -20.943 7.021 34.502 1.00 95.50 213 GLU A N 1
ATOM 1728 C CA . GLU A 1 213 ? -20.136 7.790 33.561 1.00 95.50 213 GLU A CA 1
ATOM 1729 C C . GLU A 1 213 ? -18.842 8.253 34.235 1.00 95.50 213 GLU A C 1
ATOM 1731 O O . GLU A 1 213 ? -18.806 8.503 35.445 1.00 95.50 213 GLU A O 1
ATOM 1736 N N . PHE A 1 214 ? -17.773 8.323 33.448 1.00 95.75 214 PHE A N 1
ATOM 1737 C CA . PHE A 1 214 ? -16.455 8.796 33.858 1.00 95.75 214 PHE A CA 1
ATOM 1738 C C . PHE A 1 214 ? -15.642 9.166 32.610 1.00 95.75 214 PHE A C 1
ATOM 1740 O O . PHE A 1 214 ? -16.014 8.844 31.486 1.00 95.75 214 PHE A O 1
ATOM 1747 N N . ASN A 1 215 ? -14.509 9.839 32.783 1.00 94.19 215 ASN A N 1
ATOM 1748 C CA . ASN A 1 215 ? -13.607 10.122 31.675 1.00 94.19 215 ASN A CA 1
ATOM 1749 C C . ASN A 1 215 ? -12.767 8.877 31.337 1.00 94.19 215 ASN A C 1
ATOM 1751 O O . ASN A 1 215 ? -11.789 8.583 32.027 1.00 94.19 215 ASN A O 1
ATOM 1755 N N . ILE A 1 216 ? -13.119 8.190 30.246 1.00 94.12 216 ILE A N 1
ATOM 1756 C CA . ILE A 1 216 ? -12.447 6.968 29.763 1.00 94.12 216 ILE A CA 1
ATOM 1757 C C . ILE A 1 216 ? -10.984 7.229 29.360 1.00 94.12 216 ILE A C 1
ATOM 1759 O O . ILE A 1 216 ? -10.144 6.332 29.437 1.00 94.12 216 ILE A O 1
ATOM 1763 N N . GLN A 1 217 ? -10.644 8.464 28.985 1.00 91.44 217 GLN A N 1
ATOM 1764 C CA . GLN A 1 217 ? -9.270 8.858 28.655 1.00 91.44 217 GLN A CA 1
ATOM 1765 C C . GLN A 1 217 ? -8.418 9.156 29.901 1.00 91.44 217 GLN A C 1
ATOM 1767 O O . GLN A 1 217 ? -7.204 9.307 29.794 1.00 91.44 217 GLN A O 1
ATOM 1772 N N . SER A 1 218 ? -9.024 9.244 31.091 1.00 93.94 218 SER A N 1
ATOM 1773 C CA . SER A 1 218 ? -8.304 9.482 32.341 1.00 93.94 218 SER A CA 1
ATOM 1774 C C . SER A 1 218 ? -7.926 8.162 33.006 1.00 93.94 218 SER A C 1
ATOM 1776 O O . SER A 1 218 ? -8.765 7.528 33.644 1.00 93.94 218 SER A O 1
ATOM 1778 N N . ASP A 1 219 ? -6.643 7.795 32.943 1.00 92.25 219 ASP A N 1
ATOM 1779 C CA . ASP A 1 219 ? -6.100 6.605 33.621 1.00 92.25 219 ASP A CA 1
ATOM 1780 C C . ASP A 1 219 ? -6.501 6.533 35.097 1.00 92.25 219 ASP A C 1
ATOM 1782 O O . ASP A 1 219 ? -6.870 5.472 35.595 1.00 92.25 219 ASP A O 1
ATOM 1786 N N . LYS A 1 220 ? -6.520 7.680 35.785 1.00 92.31 220 LYS A N 1
ATOM 1787 C CA . LYS A 1 220 ? -6.963 7.764 37.176 1.00 92.31 220 LYS A CA 1
ATOM 1788 C C . LYS A 1 220 ? -8.419 7.322 37.347 1.00 92.31 220 LYS A C 1
ATOM 1790 O O . LYS A 1 220 ? -8.703 6.522 38.230 1.00 92.31 220 LYS A O 1
ATOM 1795 N N . GLN A 1 221 ? -9.340 7.839 36.531 1.00 94.44 221 GLN A N 1
ATOM 1796 C CA . GLN A 1 221 ? -10.760 7.487 36.646 1.00 94.44 221 GLN A CA 1
ATOM 1797 C C . GLN A 1 221 ? -11.026 6.048 36.196 1.00 94.44 221 GLN A C 1
ATOM 1799 O O . GLN A 1 221 ? -11.785 5.340 36.855 1.00 94.44 221 GLN A O 1
ATOM 1804 N N . VAL A 1 222 ? -10.353 5.592 35.135 1.00 95.06 222 VAL A N 1
ATOM 1805 C CA . VAL A 1 222 ? -10.391 4.189 34.699 1.00 95.06 222 VAL A CA 1
ATOM 1806 C C . VAL A 1 222 ? -9.918 3.274 35.832 1.00 95.06 222 VAL A C 1
ATOM 1808 O O . VAL A 1 222 ? -10.596 2.302 36.145 1.00 95.06 222 VAL A O 1
ATOM 1811 N N . GLY A 1 223 ? -8.805 3.597 36.496 1.00 92.94 223 GLY A N 1
ATOM 1812 C CA . GLY A 1 223 ? -8.271 2.806 37.605 1.00 92.94 223 GLY A CA 1
ATOM 1813 C C . GLY A 1 223 ? -9.226 2.702 38.795 1.00 92.94 223 GLY A C 1
ATOM 1814 O O . GLY A 1 223 ? -9.458 1.597 39.281 1.00 92.94 223 GLY A O 1
ATOM 1815 N N . VAL A 1 224 ? -9.873 3.807 39.187 1.00 93.56 224 VAL A N 1
ATOM 1816 C CA . VAL A 1 224 ? -10.926 3.794 40.223 1.00 93.56 224 VAL A CA 1
ATOM 1817 C C . VAL A 1 224 ? -12.059 2.836 39.836 1.00 93.56 224 VAL A C 1
ATOM 1819 O O . VAL A 1 224 ? -12.509 2.026 40.647 1.00 93.56 224 VAL A O 1
ATOM 1822 N N . VAL A 1 225 ? -12.515 2.872 38.580 1.00 95.31 225 VAL A N 1
ATOM 1823 C CA . VAL A 1 225 ? -13.570 1.964 38.103 1.00 95.31 225 VAL A CA 1
ATOM 1824 C C . VAL A 1 225 ? -13.105 0.506 38.129 1.00 95.31 225 VAL A C 1
ATOM 1826 O O . VAL A 1 225 ? -13.822 -0.346 38.652 1.00 95.31 225 VAL A O 1
ATOM 1829 N N . LEU A 1 226 ? -11.920 0.203 37.596 1.00 94.56 226 LEU A N 1
ATOM 1830 C CA . LEU A 1 226 ? -11.423 -1.170 37.491 1.00 94.56 226 LEU A CA 1
ATOM 1831 C C . LEU A 1 226 ? -11.118 -1.788 38.864 1.00 94.56 226 LEU A C 1
ATOM 1833 O O . LEU A 1 226 ? -11.532 -2.915 39.130 1.00 94.56 226 LEU A O 1
ATOM 1837 N N . PHE A 1 227 ? -10.431 -1.067 39.746 1.00 94.44 227 PHE A N 1
ATOM 1838 C CA . PHE A 1 227 ? -9.881 -1.648 40.974 1.00 94.44 227 PHE A CA 1
ATOM 1839 C C . PHE A 1 227 ? -10.737 -1.392 42.214 1.00 94.44 227 PHE A C 1
ATOM 1841 O O . PHE A 1 227 ? -10.859 -2.275 43.058 1.00 94.44 227 PHE A O 1
ATOM 1848 N N . GLU A 1 228 ? -11.410 -0.245 42.316 1.00 91.88 228 GLU A N 1
ATOM 1849 C CA . GLU A 1 228 ? -12.239 0.050 43.494 1.00 91.88 228 GLU A CA 1
ATOM 1850 C C . GLU A 1 228 ? -13.682 -0.420 43.297 1.00 91.88 228 GLU A C 1
ATOM 1852 O O . GLU A 1 228 ? -14.266 -1.049 44.187 1.00 91.88 228 GLU A O 1
ATOM 1857 N N . LYS A 1 229 ? -14.267 -0.149 42.121 1.00 92.56 229 LYS A N 1
ATOM 1858 C CA . LYS A 1 229 ? -15.673 -0.480 41.842 1.00 92.56 229 LYS A CA 1
ATOM 1859 C C . LYS A 1 229 ? -15.857 -1.916 41.357 1.00 92.56 229 LYS A C 1
ATOM 1861 O O . LYS A 1 229 ? -16.683 -2.639 41.913 1.00 92.56 229 LYS A O 1
ATOM 1866 N N . LEU A 1 230 ? -15.105 -2.322 40.334 1.00 93.19 230 LEU A N 1
ATOM 1867 C CA . LEU A 1 230 ? -15.188 -3.662 39.741 1.00 93.19 230 LEU A CA 1
ATOM 1868 C C . LEU A 1 230 ? -14.290 -4.689 40.441 1.00 93.19 230 LEU A C 1
ATOM 1870 O O . LEU A 1 230 ? -14.498 -5.885 40.255 1.00 93.19 230 LEU A O 1
ATOM 1874 N N . LYS A 1 231 ? -13.351 -4.232 41.282 1.00 92.75 231 LYS A N 1
ATOM 1875 C CA . LYS A 1 231 ? -12.467 -5.075 42.103 1.00 92.75 231 LYS A CA 1
ATOM 1876 C C . LYS A 1 231 ? -11.693 -6.113 41.288 1.00 92.75 231 LYS A C 1
ATOM 1878 O O . LYS A 1 231 ? -11.582 -7.269 41.695 1.00 92.75 231 LYS A O 1
ATOM 1883 N N . LEU A 1 232 ? -11.185 -5.700 40.127 1.00 92.69 232 LEU A N 1
ATOM 1884 C CA . LEU A 1 232 ? -10.290 -6.531 39.324 1.00 92.69 232 LEU A CA 1
ATOM 1885 C C . LEU A 1 232 ? -8.957 -6.731 40.055 1.00 92.69 232 LEU A C 1
ATOM 1887 O O . LEU A 1 232 ? -8.473 -5.817 40.718 1.00 92.69 232 LEU A O 1
ATOM 1891 N N . VAL A 1 233 ? -8.362 -7.912 39.911 1.00 89.06 233 VAL A N 1
ATOM 1892 C CA . VAL A 1 233 ? -7.128 -8.294 40.611 1.00 89.06 233 VAL A CA 1
ATOM 1893 C C . VAL A 1 233 ? -5.914 -7.821 39.817 1.00 89.06 233 VAL A C 1
ATOM 1895 O O . VAL A 1 233 ? -5.761 -8.195 38.648 1.00 89.06 233 VAL A O 1
ATOM 1898 N N . SER A 1 234 ? -5.041 -7.014 40.431 1.00 86.62 234 SER A N 1
ATOM 1899 C CA . SER A 1 234 ? -3.781 -6.571 39.809 1.00 86.62 234 SER A CA 1
ATOM 1900 C C . SER A 1 234 ? -2.774 -5.997 40.805 1.00 86.62 234 SER A C 1
ATOM 1902 O O . SER A 1 234 ? -3.148 -5.507 41.862 1.00 86.62 234 SER A O 1
ATOM 1904 N N . ASP A 1 235 ? -1.502 -5.905 40.408 1.00 78.94 235 ASP A N 1
ATOM 1905 C CA . ASP A 1 235 ? -0.445 -5.260 41.209 1.00 78.94 235 ASP A CA 1
ATOM 1906 C C . ASP A 1 235 ? -0.703 -3.762 41.496 1.00 78.94 235 ASP A C 1
ATOM 1908 O O . ASP A 1 235 ? -0.041 -3.161 42.340 1.00 78.94 235 ASP A O 1
ATOM 1912 N N . GLN A 1 236 ? -1.636 -3.134 40.775 1.00 75.62 236 GLN A N 1
ATOM 1913 C CA . GLN A 1 236 ? -2.040 -1.736 40.954 1.00 75.62 236 GLN A CA 1
ATOM 1914 C C . GLN A 1 236 ? -3.288 -1.577 41.834 1.00 75.62 236 GLN A C 1
ATOM 1916 O O . GLN A 1 236 ? -3.694 -0.446 42.082 1.00 75.62 236 GLN A O 1
ATOM 1921 N N . GLU A 1 237 ? -3.890 -2.664 42.331 1.00 72.88 237 GLU A N 1
ATOM 1922 C CA . GLU A 1 237 ? -5.166 -2.618 43.064 1.00 72.88 237 GLU A CA 1
ATOM 1923 C C . GLU A 1 237 ? -5.104 -1.822 44.379 1.00 72.88 237 GLU A C 1
ATOM 1925 O O . GLU A 1 237 ? -6.106 -1.258 44.808 1.00 72.88 237 GLU A O 1
ATOM 1930 N N . SER A 1 238 ? -3.924 -1.731 45.001 1.00 76.00 238 SER A N 1
ATOM 1931 C CA . SER A 1 238 ? -3.684 -0.955 46.224 1.00 76.00 238 SER A CA 1
ATOM 1932 C C . SER A 1 238 ? -3.041 0.418 45.977 1.00 76.00 238 SER A C 1
ATOM 1934 O O . SER A 1 238 ? -2.640 1.080 46.936 1.00 76.00 238 SER A O 1
ATOM 1936 N N . SER A 1 239 ? -2.865 0.831 44.716 1.00 77.75 239 SER A N 1
ATOM 1937 C CA . SER A 1 239 ? -2.235 2.112 44.375 1.00 77.75 239 SER A CA 1
ATOM 1938 C C . SER A 1 239 ? -3.223 3.274 44.507 1.00 77.75 239 SER A C 1
ATOM 1940 O O . SER A 1 239 ? -4.373 3.170 44.101 1.00 77.75 239 SER A O 1
ATOM 1942 N N . THR A 1 240 ? -2.769 4.421 45.019 1.00 74.31 240 THR A N 1
ATOM 1943 C CA . THR A 1 240 ? -3.549 5.676 45.001 1.00 74.31 240 THR A CA 1
ATOM 1944 C C . THR A 1 240 ? -3.375 6.471 43.704 1.00 74.31 240 THR A C 1
ATOM 1946 O O . THR A 1 240 ? -4.126 7.412 43.443 1.00 74.31 240 THR A O 1
ATOM 1949 N N . GLU A 1 241 ? -2.366 6.122 42.903 1.00 81.19 241 GLU A N 1
ATOM 1950 C CA . GLU A 1 241 ? -2.072 6.729 41.608 1.00 81.19 241 GLU A CA 1
ATOM 1951 C C . GLU A 1 241 ? -2.019 5.625 40.551 1.00 81.19 241 GLU A C 1
ATOM 1953 O O . GLU A 1 241 ? -1.083 4.827 40.497 1.00 81.19 241 GLU A O 1
ATOM 1958 N N . TYR A 1 242 ? -3.074 5.540 39.742 1.00 85.62 242 TYR A N 1
ATOM 1959 C CA . TYR A 1 242 ? -3.199 4.503 38.726 1.00 85.62 242 TYR A CA 1
ATOM 1960 C C . TYR A 1 242 ? -2.504 4.918 37.429 1.00 85.62 242 TYR A C 1
ATOM 1962 O O . TYR A 1 242 ? -2.790 5.981 36.877 1.00 85.62 242 TYR A O 1
ATOM 1970 N N . SER A 1 243 ? -1.660 4.030 36.903 1.00 86.94 243 SER A N 1
ATOM 1971 C CA . SER A 1 243 ? -1.178 4.084 35.521 1.00 86.94 243 SER A CA 1
ATOM 1972 C C . SER A 1 243 ? -1.790 2.924 34.748 1.00 86.94 243 SER A C 1
ATOM 1974 O O . SER A 1 243 ? -1.392 1.768 34.901 1.00 86.94 243 SER A O 1
ATOM 1976 N N . ILE A 1 244 ? -2.805 3.226 33.939 1.00 89.94 244 ILE A N 1
ATOM 1977 C CA . ILE A 1 244 ? -3.524 2.213 33.173 1.00 89.94 244 ILE A CA 1
ATOM 1978 C C . ILE A 1 244 ? -2.900 2.172 31.792 1.00 89.94 244 ILE A C 1
ATOM 1980 O O . ILE A 1 244 ? -3.299 2.907 30.903 1.00 89.94 244 ILE A O 1
ATOM 1984 N N . THR A 1 245 ? -1.893 1.330 31.589 1.00 90.38 245 THR A N 1
ATOM 1985 C CA . THR A 1 245 ? -1.282 1.142 30.265 1.00 90.38 245 THR A CA 1
ATOM 1986 C C . THR A 1 245 ? -2.014 0.063 29.469 1.00 90.38 245 THR A C 1
ATOM 1988 O O . THR A 1 245 ? -2.716 -0.779 30.030 1.00 90.38 245 THR A O 1
ATOM 1991 N N . ASN A 1 246 ? -1.829 0.042 28.145 1.00 90.12 246 ASN A N 1
ATOM 1992 C CA . ASN A 1 246 ? -2.374 -1.042 27.318 1.00 90.12 24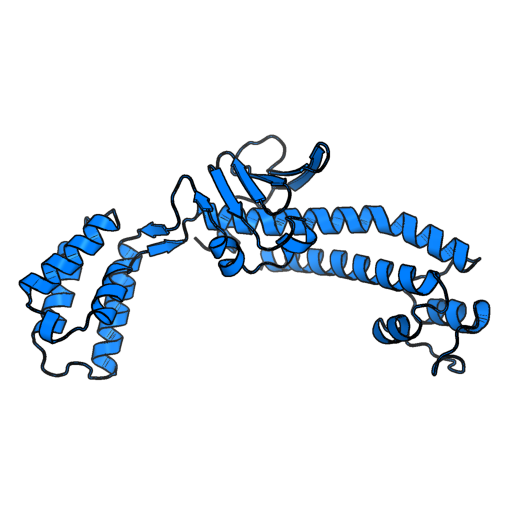6 ASN A CA 1
ATOM 1993 C C . ASN A 1 246 ? -1.832 -2.413 27.745 1.00 90.12 246 ASN A C 1
ATOM 1995 O O . ASN A 1 246 ? -2.567 -3.394 27.699 1.00 90.12 246 ASN A O 1
ATOM 1999 N N . ASP A 1 247 ? -0.581 -2.494 28.198 1.00 91.88 247 ASP A N 1
ATOM 2000 C CA . ASP A 1 247 ? -0.005 -3.757 28.666 1.00 91.88 247 ASP A CA 1
ATOM 2001 C C . ASP A 1 247 ? -0.573 -4.194 30.019 1.00 91.88 247 ASP A C 1
ATOM 2003 O O . ASP A 1 247 ? -0.763 -5.390 30.233 1.00 91.88 247 ASP A O 1
ATOM 2007 N N . LEU A 1 248 ? -0.925 -3.252 30.904 1.00 92.38 248 LEU A N 1
ATOM 2008 C CA . LEU A 1 248 ? -1.691 -3.574 32.107 1.00 92.38 248 LEU A CA 1
ATOM 2009 C C . LEU A 1 248 ? -3.083 -4.100 31.741 1.00 92.38 248 LEU A C 1
ATOM 2011 O O . LEU A 1 248 ? -3.470 -5.159 32.222 1.00 92.38 248 LEU A O 1
ATOM 2015 N N . LEU A 1 249 ? -3.813 -3.415 30.855 1.00 93.06 249 LEU A N 1
ATOM 2016 C CA . LEU A 1 249 ? -5.136 -3.867 30.412 1.00 93.06 249 LEU A CA 1
ATOM 2017 C C . LEU A 1 249 ? -5.082 -5.259 29.766 1.00 93.06 249 LEU A C 1
ATOM 2019 O O . LEU A 1 249 ? -5.936 -6.089 30.051 1.00 93.06 249 LEU A O 1
ATOM 2023 N N . LYS A 1 250 ? -4.046 -5.570 28.973 1.00 93.50 250 LYS A N 1
ATOM 2024 C CA . LYS A 1 250 ? -3.834 -6.927 28.433 1.00 93.50 250 LYS A CA 1
ATOM 2025 C C . LYS A 1 250 ? -3.689 -7.983 29.534 1.00 93.50 250 LYS A C 1
ATOM 2027 O O . LYS A 1 250 ? -4.231 -9.072 29.396 1.00 93.50 250 LYS A O 1
ATOM 2032 N N . LYS A 1 251 ? -3.008 -7.671 30.644 1.00 93.81 251 LYS A N 1
ATOM 2033 C CA . LYS A 1 251 ? -2.905 -8.583 31.804 1.00 93.81 251 LYS A CA 1
ATOM 2034 C C . LYS A 1 251 ? -4.242 -8.792 32.527 1.00 93.81 251 LYS A C 1
ATOM 2036 O O . LYS A 1 251 ? -4.403 -9.799 33.207 1.00 93.81 251 LYS A O 1
ATOM 2041 N N . LEU A 1 252 ? -5.183 -7.857 32.389 1.00 93.62 252 LEU A N 1
ATOM 2042 C CA . LEU A 1 252 ? -6.520 -7.926 32.987 1.00 93.62 252 LEU A CA 1
ATOM 2043 C C . LEU A 1 252 ? -7.560 -8.608 32.086 1.00 93.62 252 LEU A C 1
ATOM 2045 O O . LEU A 1 252 ? -8.702 -8.793 32.516 1.00 93.62 252 LEU A O 1
ATOM 2049 N N . GLN A 1 253 ? -7.200 -8.969 30.849 1.00 93.25 253 GLN A N 1
ATOM 2050 C CA . GLN A 1 253 ? -8.121 -9.617 29.914 1.00 93.25 253 GLN A CA 1
ATOM 2051 C C . GLN A 1 253 ? -8.705 -10.900 30.509 1.00 93.25 253 GLN A C 1
ATOM 2053 O O . GLN A 1 253 ? -8.026 -11.657 31.205 1.00 93.25 253 GLN A O 1
ATOM 2058 N N . GLY A 1 254 ? -9.988 -11.136 30.240 1.00 91.94 254 GLY A N 1
ATOM 2059 C CA . GLY A 1 254 ? -10.729 -12.270 30.787 1.00 91.94 254 GLY A CA 1
ATOM 2060 C C . GLY A 1 254 ? -11.253 -12.088 32.216 1.00 91.94 254 GLY A C 1
ATOM 2061 O O . GLY A 1 254 ? -12.077 -12.896 32.639 1.00 91.94 254 GLY A O 1
ATOM 2062 N N . GLN A 1 255 ? -10.855 -11.040 32.954 1.00 94.88 255 GLN A N 1
ATOM 2063 C CA . GLN A 1 255 ? -11.460 -10.752 34.264 1.00 94.88 255 GLN A CA 1
ATOM 2064 C C . GLN A 1 255 ? -12.829 -10.071 34.136 1.00 94.88 255 GLN A C 1
ATOM 2066 O O . GLN A 1 255 ? -13.739 -10.366 34.909 1.00 94.88 255 GLN A O 1
ATOM 2071 N N . HIS A 1 256 ? -12.991 -9.157 33.172 1.00 95.75 256 HIS A N 1
ATOM 2072 C CA . HIS A 1 256 ? -14.257 -8.462 32.943 1.00 95.75 256 HIS A CA 1
ATOM 2073 C C . HIS A 1 256 ? -14.347 -7.881 31.520 1.00 95.75 256 HIS A C 1
ATOM 2075 O O . HIS A 1 256 ? -13.392 -7.221 31.117 1.00 95.75 256 HIS A O 1
ATOM 2081 N N . PRO A 1 257 ? -15.503 -7.976 30.821 1.00 95.00 257 PRO A N 1
ATOM 2082 C CA . PRO A 1 257 ? -15.674 -7.499 29.436 1.00 95.00 257 PRO A CA 1
ATOM 2083 C C . PRO A 1 257 ? -15.314 -6.026 29.175 1.00 95.00 257 PRO A C 1
ATOM 2085 O O . PRO A 1 257 ? -15.036 -5.628 28.048 1.00 95.00 257 PRO A O 1
ATOM 2088 N N . ILE A 1 258 ? -15.348 -5.193 30.222 1.00 95.94 258 ILE A N 1
ATOM 2089 C CA . ILE A 1 258 ? -14.961 -3.774 30.137 1.00 95.94 258 ILE A CA 1
ATOM 2090 C C . ILE A 1 258 ? -13.489 -3.610 29.731 1.00 95.94 258 ILE A C 1
ATOM 2092 O O . ILE A 1 258 ? -13.122 -2.592 29.156 1.00 95.94 258 ILE A O 1
ATOM 2096 N N . VAL A 1 259 ? -12.635 -4.592 30.039 1.00 95.81 259 VAL A N 1
ATOM 2097 C CA . VAL A 1 259 ? -11.199 -4.530 29.756 1.00 95.81 259 VAL A CA 1
ATOM 2098 C C . VAL A 1 259 ? -10.962 -4.610 28.251 1.00 95.81 259 VAL A C 1
ATOM 2100 O O . VAL A 1 259 ? -10.195 -3.814 27.706 1.00 95.81 259 VAL A O 1
ATOM 2103 N N . GLU A 1 260 ? -11.647 -5.526 27.566 1.00 95.75 260 GLU A N 1
ATOM 2104 C CA . GLU A 1 260 ? -11.588 -5.659 26.112 1.00 95.75 260 GLU A CA 1
ATOM 2105 C C . GLU A 1 260 ? -12.137 -4.406 25.415 1.00 95.75 260 GLU A C 1
ATOM 2107 O O . GLU A 1 260 ? -11.517 -3.905 24.476 1.00 95.75 260 GLU A O 1
ATOM 2112 N N . GLU A 1 261 ? -13.239 -3.845 25.919 1.00 96.31 261 GLU A N 1
ATOM 2113 C CA . GLU A 1 261 ? -13.822 -2.606 25.387 1.00 96.31 261 GLU A CA 1
ATOM 2114 C C . GLU A 1 261 ? -12.894 -1.396 25.576 1.00 96.31 261 GLU A C 1
ATOM 2116 O O . GLU A 1 261 ? -12.733 -0.598 24.654 1.00 96.31 261 GLU A O 1
ATOM 2121 N N . LEU A 1 262 ? -12.211 -1.281 26.722 1.00 96.19 262 LEU A N 1
ATOM 2122 C CA . LEU A 1 262 ? -11.215 -0.230 26.968 1.00 96.19 262 LEU A CA 1
ATOM 2123 C C . LEU A 1 262 ? -9.995 -0.361 26.046 1.00 96.19 262 LEU A C 1
ATOM 2125 O O . LEU A 1 262 ? -9.500 0.643 25.528 1.00 96.19 262 LEU A O 1
ATOM 2129 N N . LEU A 1 263 ? -9.509 -1.584 25.816 1.00 95.31 263 LEU A N 1
ATOM 2130 C CA . LEU A 1 263 ? -8.428 -1.844 24.859 1.00 95.31 263 LEU A CA 1
ATOM 2131 C C . LEU A 1 263 ? -8.833 -1.445 23.436 1.00 95.31 263 LEU A C 1
ATOM 2133 O O . LEU A 1 263 ? -8.048 -0.811 22.720 1.00 95.31 263 LEU A O 1
ATOM 2137 N N . GLN A 1 264 ? -10.057 -1.789 23.035 1.00 94.25 264 GLN A N 1
ATOM 2138 C CA . GLN A 1 264 ? -10.592 -1.447 21.722 1.00 94.25 264 GLN A CA 1
ATOM 2139 C C . GLN A 1 264 ? -10.766 0.070 21.571 1.00 94.25 264 GLN A C 1
ATOM 2141 O O . GLN A 1 264 ? -10.281 0.642 20.594 1.00 94.25 264 GLN A O 1
ATOM 2146 N N . TYR A 1 265 ? -11.355 0.736 22.568 1.00 94.81 265 TYR A N 1
ATOM 2147 C CA . TYR A 1 265 ? -11.525 2.190 22.611 1.00 94.81 265 TYR A CA 1
ATOM 2148 C C . TYR A 1 265 ? -10.191 2.925 22.430 1.00 94.81 265 TYR A C 1
ATOM 2150 O O . TYR A 1 265 ? -10.050 3.793 21.568 1.00 94.81 265 TYR A O 1
ATOM 2158 N N . ARG A 1 266 ? -9.160 2.524 23.181 1.00 94.19 266 ARG A N 1
ATOM 2159 C CA . ARG A 1 266 ? -7.818 3.115 23.063 1.00 94.19 266 ARG A CA 1
ATOM 2160 C C . ARG A 1 266 ? -7.175 2.859 21.707 1.00 94.19 266 ARG A C 1
ATOM 2162 O O . ARG A 1 266 ? -6.511 3.742 21.171 1.00 94.19 266 ARG A O 1
ATOM 2169 N N . THR A 1 267 ? -7.378 1.671 21.141 1.00 91.88 267 THR A N 1
ATOM 2170 C CA . THR A 1 267 ? -6.897 1.339 19.792 1.00 91.88 267 THR A CA 1
ATOM 2171 C C . THR A 1 267 ? -7.530 2.255 18.744 1.00 91.88 267 THR A C 1
ATOM 2173 O O . THR A 1 267 ? -6.823 2.752 17.867 1.00 91.88 267 THR A O 1
ATOM 2176 N N . TYR A 1 268 ? -8.831 2.536 18.853 1.00 92.62 268 TYR A N 1
ATOM 2177 C CA . TYR A 1 268 ? -9.517 3.484 17.975 1.00 92.62 268 TYR A CA 1
ATOM 2178 C C . TYR A 1 268 ? -9.005 4.920 18.138 1.00 92.62 268 TYR A C 1
ATOM 2180 O O . TYR A 1 268 ? -8.715 5.567 17.133 1.00 92.62 268 TYR A O 1
ATOM 2188 N N . LEU A 1 269 ? -8.774 5.392 19.368 1.00 90.56 269 LEU A N 1
ATOM 2189 C CA . LEU A 1 269 ? -8.166 6.710 19.596 1.00 90.56 269 LEU A CA 1
ATOM 2190 C C . LEU A 1 269 ? -6.769 6.840 18.971 1.00 90.56 269 LEU A C 1
ATOM 2192 O O . LEU A 1 269 ? -6.464 7.869 18.369 1.00 90.56 269 LEU A O 1
ATOM 2196 N N . ILE A 1 270 ? -5.932 5.800 19.066 1.00 88.25 270 ILE A N 1
ATOM 2197 C CA . ILE A 1 270 ? -4.603 5.789 18.433 1.00 88.25 270 ILE A CA 1
ATOM 2198 C C . ILE A 1 270 ? -4.727 5.902 16.908 1.00 88.25 270 ILE A C 1
ATOM 2200 O O . ILE A 1 270 ? -3.999 6.679 16.294 1.00 88.25 270 ILE A O 1
ATOM 2204 N N . ARG A 1 271 ? -5.660 5.163 16.290 1.00 86.25 271 ARG A N 1
ATOM 2205 C CA . ARG A 1 271 ? -5.896 5.223 14.836 1.00 86.25 271 ARG A CA 1
ATOM 2206 C C . ARG A 1 271 ? -6.283 6.633 14.385 1.00 86.25 271 ARG A C 1
ATOM 2208 O O . ARG A 1 271 ? -5.696 7.145 13.437 1.00 86.25 271 ARG A O 1
ATOM 2215 N N . ILE A 1 272 ? -7.197 7.280 15.110 1.00 87.50 272 ILE A N 1
ATOM 2216 C CA . ILE A 1 272 ? -7.615 8.666 14.844 1.00 87.50 272 ILE A CA 1
ATOM 2217 C C . ILE A 1 272 ? -6.435 9.638 15.010 1.00 87.50 272 ILE A C 1
ATOM 2219 O O . ILE A 1 272 ? -6.248 10.535 14.189 1.00 87.50 272 ILE A O 1
ATOM 2223 N N . GLY A 1 273 ? -5.619 9.464 16.055 1.00 82.25 273 GLY A N 1
ATOM 2224 C CA . GLY A 1 273 ? -4.445 10.306 16.305 1.00 82.25 273 GLY A CA 1
ATOM 2225 C C . GLY A 1 273 ? -3.376 10.193 15.215 1.00 82.25 273 GLY A C 1
ATOM 2226 O O . GLY A 1 273 ? -2.853 11.210 14.758 1.00 82.25 273 GLY A O 1
ATOM 2227 N N . ASN A 1 274 ? -3.088 8.974 14.755 1.00 77.19 274 ASN A N 1
ATOM 2228 C CA . ASN A 1 274 ? -2.091 8.724 13.713 1.00 77.19 274 ASN A CA 1
ATOM 2229 C C . ASN A 1 274 ? -2.486 9.345 12.364 1.00 77.19 274 ASN A C 1
ATOM 2231 O O . ASN A 1 274 ? -1.619 9.861 11.663 1.00 77.19 274 ASN A O 1
ATOM 2235 N N . HIS A 1 275 ? -3.776 9.346 12.016 1.00 69.81 275 HIS A N 1
ATOM 2236 C CA . HIS A 1 275 ? -4.261 9.976 10.784 1.00 69.81 275 HIS A CA 1
ATOM 2237 C C . HIS A 1 275 ? -4.044 11.490 10.774 1.00 69.81 275 HIS A C 1
ATOM 2239 O O . HIS A 1 275 ? -3.587 12.038 9.778 1.00 69.81 275 HIS A O 1
ATOM 2245 N N . LYS A 1 276 ? -4.300 12.173 11.897 1.00 60.62 276 LYS A N 1
ATOM 2246 C CA . LYS A 1 276 ? -4.073 13.625 11.991 1.00 60.62 276 LYS A CA 1
ATOM 2247 C C . LYS A 1 276 ? -2.604 13.994 11.760 1.00 60.62 276 LYS A C 1
ATOM 2249 O O . LYS A 1 276 ? -2.320 14.952 11.055 1.00 60.62 276 LYS A O 1
ATOM 2254 N N . GLN A 1 277 ? -1.671 13.190 12.278 1.00 55.84 277 GLN A N 1
ATOM 2255 C CA . GLN A 1 277 ? -0.238 13.380 12.013 1.00 55.84 277 GLN A CA 1
ATOM 2256 C C . GLN A 1 277 ? 0.152 13.074 10.558 1.00 55.84 277 GLN A C 1
ATOM 2258 O O . GLN A 1 277 ? 1.133 13.623 10.061 1.00 55.84 277 GLN A O 1
ATOM 2263 N N . PHE A 1 278 ? -0.579 12.186 9.881 1.00 50.03 278 PHE A N 1
ATOM 2264 C CA . PHE A 1 278 ? -0.347 11.849 8.477 1.00 50.03 278 PHE A CA 1
ATOM 2265 C C . PHE A 1 278 ? -0.760 12.991 7.537 1.00 50.03 278 PHE A C 1
ATOM 2267 O O . PHE A 1 278 ? -0.038 13.280 6.585 1.00 50.03 278 PHE A O 1
ATOM 2274 N N . ASP A 1 279 ? -1.855 13.691 7.845 1.00 45.81 279 ASP A N 1
ATOM 2275 C CA . ASP A 1 279 ? -2.264 14.893 7.107 1.00 45.81 279 ASP A CA 1
ATOM 2276 C C . ASP A 1 279 ? -1.332 16.082 7.375 1.00 45.81 279 ASP A C 1
ATOM 2278 O O . ASP A 1 279 ? -0.979 16.798 6.445 1.00 45.81 279 ASP A O 1
ATOM 2282 N N . GLU A 1 280 ? -0.834 16.249 8.605 1.00 35.00 280 GLU A N 1
ATOM 2283 C CA . GLU A 1 280 ? 0.132 17.311 8.934 1.00 35.00 280 GLU A CA 1
ATOM 2284 C C . GLU A 1 280 ? 1.511 17.100 8.282 1.00 35.00 280 GLU A C 1
ATOM 2286 O O . GLU A 1 280 ? 2.162 18.067 7.893 1.00 35.00 280 GLU A O 1
ATOM 2291 N N . ARG A 1 281 ? 1.966 15.848 8.122 1.00 33.75 281 ARG A N 1
ATOM 2292 C CA . ARG A 1 281 ? 3.246 15.521 7.461 1.00 33.75 281 ARG A CA 1
ATOM 2293 C C . ARG A 1 281 ? 3.197 15.575 5.937 1.00 33.75 281 ARG A C 1
ATOM 2295 O O . ARG A 1 281 ? 4.250 15.619 5.323 1.00 33.75 281 ARG A O 1
ATOM 2302 N N . ALA A 1 282 ? 2.014 15.553 5.329 1.00 35.19 282 ALA A N 1
ATOM 2303 C CA . ALA A 1 282 ? 1.868 15.707 3.881 1.00 35.19 282 ALA A CA 1
ATOM 2304 C C . ALA A 1 282 ? 1.957 17.178 3.421 1.00 35.19 282 ALA A C 1
ATOM 2306 O O . ALA A 1 282 ? 2.040 17.440 2.224 1.00 35.19 282 ALA A O 1
ATOM 2307 N N . VAL A 1 283 ? 1.938 18.122 4.370 1.00 29.73 283 VAL A N 1
ATOM 2308 C CA . VAL A 1 283 ? 1.929 19.578 4.141 1.00 29.73 283 VAL A CA 1
ATOM 2309 C C . VAL A 1 283 ? 3.298 20.224 4.448 1.00 29.73 283 VAL A C 1
ATOM 2311 O O . VAL A 1 283 ? 3.441 21.441 4.331 1.00 29.73 283 VAL A O 1
ATOM 2314 N N . VAL A 1 284 ? 4.322 19.437 4.809 1.00 29.11 284 VAL A N 1
ATOM 2315 C CA . VAL A 1 284 ? 5.694 19.918 5.087 1.00 29.11 284 VAL A CA 1
ATOM 2316 C C . VAL A 1 284 ? 6.691 19.315 4.115 1.00 29.11 284 VAL A C 1
ATOM 2318 O O . VAL A 1 284 ? 6.666 18.077 3.970 1.00 29.11 284 VAL A O 1
#

Radius of gyration: 27.86 Å; Cα contacts (8 Å, |Δi|>4): 374; chains: 1; bounding box: 66×34×78 Å

Nearest PDB structures (foldseek):
  4b9v-assembly1_A  TM=8.782E-01  e=1.381E-04  Geobacillus stearothermophilus
  4f8r-assembly2_D  TM=8.649E-01  e=4.095E-04  Geobacillus kaustophilus HTA426
  4ez6-assembly1_A  TM=4.920E-01  e=7.044E-05  Geobacillus kaustophilus HTA426
  3hpo-assembly1_A  TM=5.110E-01  e=3.161E-04  Geobacillus stearothermophilus
  4ds5-assembly2_D  TM=3.455E-01  e=1.984E-04  Geobacillus kaustophilus HTA426

Organism: NCBI:txid2579976

InterPro domains:
  IPR001098 DNA-directed DNA polymerase, family A, palm domain [PF00476] (193-268)
  IPR002298 DNA polymerase A [PTHR10133] (182-267)
  IPR043502 DNA/RNA polymerase superfamily [SSF56672] (187-273)

Foldseek 3Di:
DDLLCCCVPQQVQWAWDWDDDPQKIKIWTDHPPDQGLIWIWIFDFQKTWIDGPLFTWIFGHPGGDDLVVLLPDDLVNRLVRTPDTPVGFWAFDLVQLLVVLVVVVVVCVVVVQPPPDPLSVQLSVQCVVPSPPDRGLVVQLVSLVVSCVVSVCPVRDDPVRSVVSSCGRIDGDVSSVSNSSSSNVNSLNVLLVVLVVCLVVLQVVLCVQLVHHDDLPDQQRVLCSVQVVVNQDDPCNPPNDGDDDLVNLVVRPPVDPSSVSSNSNVVSVVSNVVVVVVVVVSVD